Protein AF-A0AAE7URS6-F1 (afdb_monomer)

Organism: NCBI:txid28099

Sequence (243 aa):
MSISNVSFTGVTQANQIADRSAAFGVRRSSMTLDFEPLTVYDDVIVSMRMDVDHASTSMSFDKDFVNLTLGKTNGKIETSNEMATVLTSLVNRSDIIINAPDASTVSISTDPLQIRKSGEKSSIGFYGIDVNIEPLPTMNFLDIDIAANPHLLDGYVGYIEQALGRVTGGAAALGALQTRIEMQSQFARKSLDTIDAGVSRLVDADMEEASARLSALQTRQQLAIQALQISNDSPKTLLSLFN

InterPro domains:
  IPR001492 Flagellin [PTHR42792] (92-243)
  IPR046358 Flagellin, C-terminal domain [PF00700] (158-242)

Mean predicted aligned error: 16.76 Å

Secondary structure (DSSP, 8-state):
---------------S---------S---EEEEE---EEPPTT-EEEEEEEETTEEEEEEEEHHHHHHHHT-SS-EE-SHHHHHHHHHHHH--TTEEEEEEETTEEEEEE-HHHHTTS-S---EEEEEEEESS-----S-GGG--TTT-GGGHHHHHHHHHHHHHHHHHHHHHHHHHHHHHHHHHHHHHHHHHHHHHHHHHHHHHHHHHHHHHHHHHHHHHHHHHHHHHHHHHHHHHHHTT--

Radius of gyration: 47.57 Å; Cα contacts (8 Å, |Δi|>4): 223; chains: 1; bounding box: 116×29×169 Å

Structure (mmCIF, N/CA/C/O backbone):
data_AF-A0AAE7URS6-F1
#
_entry.id   AF-A0AAE7URS6-F1
#
loop_
_atom_site.group_PDB
_atom_site.id
_atom_site.type_symbol
_atom_site.label_atom_id
_atom_site.label_alt_id
_atom_site.label_comp_id
_atom_site.label_asym_id
_atom_site.label_entity_id
_atom_site.label_seq_id
_atom_site.pdbx_PDB_ins_code
_atom_site.Cartn_x
_atom_site.Cartn_y
_atom_site.Cartn_z
_atom_site.occupancy
_atom_site.B_iso_or_equiv
_atom_site.auth_seq_id
_atom_site.auth_comp_id
_atom_site.auth_asym_id
_atom_site.auth_atom_id
_atom_site.pdbx_PDB_model_num
ATOM 1 N N . MET A 1 1 ? 29.742 -10.251 -90.272 1.00 41.25 1 MET A N 1
ATOM 2 C CA . MET A 1 1 ? 30.810 -9.566 -89.516 1.00 41.25 1 MET A CA 1
ATOM 3 C C . MET A 1 1 ? 30.277 -9.275 -88.129 1.00 41.25 1 MET A C 1
ATOM 5 O O . MET A 1 1 ? 29.319 -8.526 -88.001 1.00 41.25 1 MET A O 1
ATOM 9 N N . SER A 1 2 ? 30.812 -9.975 -87.134 1.00 36.31 2 SER A N 1
ATOM 10 C CA . SER A 1 2 ? 30.444 -9.864 -85.727 1.00 36.31 2 SER A CA 1
ATOM 11 C C . SER A 1 2 ? 31.339 -8.866 -84.991 1.00 36.31 2 SER A C 1
ATOM 13 O O . SER A 1 2 ? 32.539 -8.848 -85.241 1.00 36.31 2 SER A O 1
ATOM 15 N N . ILE A 1 3 ? 30.718 -8.202 -84.008 1.00 37.53 3 ILE A N 1
ATOM 16 C CA . ILE A 1 3 ? 31.242 -7.668 -82.735 1.00 37.53 3 ILE A CA 1
ATOM 17 C C . ILE A 1 3 ? 32.228 -6.489 -82.807 1.00 37.53 3 ILE A C 1
ATOM 19 O O . ILE A 1 3 ? 33.334 -6.626 -83.312 1.00 37.53 3 ILE A O 1
ATOM 23 N N . SER A 1 4 ? 31.874 -5.380 -82.135 1.00 30.66 4 SER A N 1
ATOM 24 C CA . SER A 1 4 ? 32.611 -4.916 -80.942 1.00 30.66 4 SER A CA 1
ATOM 25 C C . SER A 1 4 ? 31.921 -3.732 -80.241 1.00 30.66 4 SER A C 1
ATOM 27 O O . SER A 1 4 ? 31.921 -2.612 -80.734 1.00 30.66 4 SER A O 1
ATOM 29 N N . ASN A 1 5 ? 31.364 -4.033 -79.065 1.00 31.75 5 ASN A N 1
ATOM 30 C CA . ASN A 1 5 ? 31.514 -3.276 -77.821 1.00 31.75 5 ASN A CA 1
ATOM 31 C C . ASN A 1 5 ? 30.984 -1.827 -77.736 1.00 31.75 5 ASN A C 1
ATOM 33 O O . ASN A 1 5 ? 31.672 -0.866 -78.066 1.00 31.75 5 ASN A O 1
ATOM 37 N N . VAL A 1 6 ? 29.822 -1.671 -77.095 1.00 36.25 6 VAL A N 1
ATOM 38 C CA . VAL A 1 6 ? 29.555 -0.489 -76.262 1.00 36.25 6 VAL A CA 1
ATOM 39 C C . VAL A 1 6 ? 29.208 -0.984 -74.861 1.00 36.25 6 VAL A C 1
ATOM 41 O O . VAL A 1 6 ? 28.077 -1.367 -74.572 1.00 36.25 6 VAL A O 1
ATOM 44 N N . SER A 1 7 ? 30.219 -1.029 -73.997 1.00 32.41 7 SER A N 1
ATOM 45 C CA . SER A 1 7 ? 30.067 -1.210 -72.559 1.00 32.41 7 SER A CA 1
ATOM 46 C C . SER A 1 7 ? 29.584 0.100 -71.935 1.00 32.41 7 SER A C 1
ATOM 48 O O . SER A 1 7 ? 30.301 1.099 -71.998 1.00 32.41 7 SER A O 1
ATOM 50 N N . PHE A 1 8 ? 28.422 0.095 -71.282 1.00 40.53 8 PHE A N 1
ATOM 51 C CA . PHE A 1 8 ? 28.099 1.107 -70.279 1.00 40.53 8 PHE A CA 1
ATOM 52 C C . PHE A 1 8 ? 27.865 0.413 -68.941 1.00 40.53 8 PHE A C 1
ATOM 54 O O . PHE A 1 8 ? 26.823 -0.194 -68.700 1.00 40.53 8 PHE A O 1
ATOM 61 N N . THR A 1 9 ? 28.867 0.487 -68.068 1.00 43.38 9 THR A N 1
ATOM 62 C CA . THR A 1 9 ? 28.710 0.175 -66.649 1.00 43.38 9 THR A CA 1
ATOM 63 C C . THR A 1 9 ? 28.085 1.401 -65.999 1.00 43.38 9 THR A C 1
ATOM 65 O O . THR A 1 9 ? 28.778 2.352 -65.654 1.00 43.38 9 THR A O 1
ATOM 68 N N . GLY A 1 10 ? 26.762 1.401 -65.882 1.00 32.34 10 GLY A N 1
ATOM 69 C CA . GLY A 1 10 ? 26.014 2.452 -65.204 1.00 32.34 10 GLY A CA 1
ATOM 70 C C . GLY A 1 10 ? 25.008 1.841 -64.247 1.00 32.34 10 GLY A C 1
ATOM 71 O O . GLY A 1 10 ? 23.850 1.654 -64.606 1.00 32.34 10 GLY A O 1
ATOM 72 N N . VAL A 1 11 ? 25.429 1.540 -63.016 1.00 48.38 11 VAL A N 1
ATOM 73 C CA . VAL A 1 11 ? 24.473 1.335 -61.921 1.00 48.38 11 VAL A CA 1
ATOM 74 C C . VAL A 1 11 ? 24.033 2.720 -61.466 1.00 48.38 11 VAL A C 1
ATOM 76 O O . VAL A 1 11 ? 24.642 3.288 -60.569 1.00 48.38 11 VAL A O 1
ATOM 79 N N . THR A 1 12 ? 23.073 3.313 -62.175 1.00 39.25 12 THR A N 1
ATOM 80 C CA . THR A 1 12 ? 22.100 4.321 -61.701 1.00 39.25 12 THR A CA 1
ATOM 81 C C . THR A 1 12 ? 21.411 4.935 -62.916 1.00 39.25 12 THR A C 1
ATOM 83 O O . THR A 1 12 ? 21.919 5.835 -63.581 1.00 39.25 12 THR A O 1
ATOM 86 N N . GLN A 1 13 ? 20.223 4.423 -63.224 1.00 36.47 13 GLN A N 1
ATOM 87 C CA . GLN A 1 13 ? 19.345 4.981 -64.241 1.00 36.47 13 GLN A CA 1
ATOM 88 C C . GLN A 1 13 ? 18.713 6.268 -63.689 1.00 36.47 13 GLN A C 1
ATOM 90 O O . GLN A 1 13 ? 17.642 6.253 -63.091 1.00 36.47 13 GLN A O 1
ATOM 95 N N . ALA A 1 14 ? 19.399 7.395 -63.867 1.00 47.44 14 ALA A N 1
ATOM 96 C CA . ALA A 1 14 ? 18.797 8.715 -63.755 1.00 47.44 14 ALA A CA 1
ATOM 97 C C . ALA A 1 14 ? 18.004 8.986 -65.041 1.00 47.44 14 ALA A C 1
ATOM 99 O O . ALA A 1 14 ? 18.540 9.527 -66.002 1.00 47.44 14 ALA A O 1
ATOM 100 N N . ASN A 1 15 ? 16.748 8.535 -65.086 1.00 39.19 15 ASN A N 1
ATOM 101 C CA . ASN A 1 15 ? 15.793 8.961 -66.114 1.00 39.19 15 ASN A CA 1
ATOM 102 C C . ASN A 1 15 ? 14.334 8.917 -65.632 1.00 39.19 15 ASN A C 1
ATOM 104 O O . ASN A 1 15 ? 13.424 8.491 -66.338 1.00 39.19 15 ASN A O 1
ATOM 108 N N . GLN A 1 16 ? 14.119 9.382 -64.406 1.00 39.78 16 GLN A N 1
ATOM 109 C CA . GLN A 1 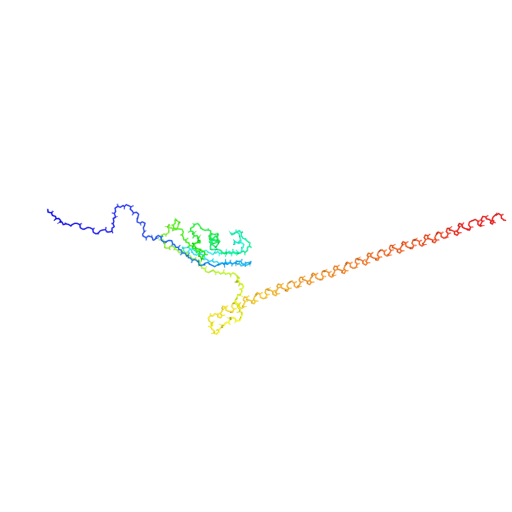16 ? 12.819 9.781 -63.881 1.00 39.78 16 GLN A CA 1
ATOM 110 C C . GLN A 1 16 ? 13.054 11.024 -63.014 1.00 39.78 16 GLN A C 1
ATOM 112 O O . GLN A 1 16 ? 14.131 11.163 -62.428 1.00 39.78 16 GLN A O 1
ATOM 117 N N . ILE A 1 17 ? 12.046 11.889 -62.856 1.00 42.72 17 ILE A N 1
ATOM 118 C CA . ILE A 1 17 ? 11.914 12.715 -61.643 1.00 42.72 17 ILE A CA 1
ATOM 119 C C . ILE A 1 17 ? 11.589 11.735 -60.499 1.00 42.72 17 ILE A C 1
ATOM 121 O O . ILE A 1 17 ? 10.496 11.714 -59.949 1.00 42.72 17 ILE A O 1
ATOM 125 N N . ALA A 1 18 ? 12.508 10.806 -60.242 1.00 38.22 18 ALA A N 1
ATOM 126 C CA . ALA A 1 18 ? 12.447 9.878 -59.142 1.00 38.22 18 ALA A CA 1
ATOM 127 C C . ALA A 1 18 ? 13.033 10.646 -57.978 1.00 38.22 18 ALA A C 1
ATOM 129 O O . ALA A 1 18 ? 14.239 10.894 -57.906 1.00 38.22 18 ALA A O 1
ATOM 130 N N . ASP A 1 19 ? 12.097 11.109 -57.164 1.00 39.25 19 ASP A N 1
ATOM 131 C CA . ASP A 1 19 ? 12.260 11.507 -55.789 1.00 39.25 19 ASP A CA 1
ATOM 132 C C . ASP A 1 19 ? 13.613 11.054 -55.225 1.00 39.25 19 ASP A C 1
ATOM 134 O O . ASP A 1 19 ? 13.834 9.887 -54.897 1.00 39.25 19 ASP A O 1
ATOM 138 N N . ARG A 1 20 ? 14.543 12.006 -55.110 1.00 41.53 20 ARG A N 1
ATOM 139 C CA . ARG A 1 20 ? 15.744 11.865 -54.284 1.00 41.53 20 ARG A CA 1
ATOM 140 C C . ARG A 1 20 ? 15.368 11.892 -52.796 1.00 41.53 20 ARG A C 1
ATOM 142 O O . ARG A 1 20 ? 16.130 12.410 -51.982 1.00 41.53 20 ARG A O 1
ATOM 149 N N . SER A 1 21 ? 14.234 11.304 -52.417 1.00 40.25 21 SER A N 1
ATOM 150 C CA . SER A 1 21 ? 13.928 10.950 -51.041 1.00 40.25 21 SER A CA 1
ATOM 151 C C . SER A 1 21 ? 14.776 9.737 -50.692 1.00 40.25 21 SER A C 1
ATOM 153 O O . SER A 1 21 ? 14.370 8.585 -50.766 1.00 40.25 21 SER A O 1
ATOM 155 N N . ALA A 1 22 ? 16.041 10.070 -50.457 1.00 43.25 22 ALA A N 1
ATOM 156 C CA . ALA A 1 22 ? 16.864 9.564 -49.396 1.00 43.25 22 ALA A CA 1
ATOM 157 C C . ALA A 1 22 ? 16.875 8.053 -49.158 1.00 43.25 22 ALA A C 1
ATOM 159 O O . ALA A 1 22 ? 15.892 7.393 -48.831 1.00 43.25 22 ALA A O 1
ATOM 160 N N . ALA A 1 23 ? 18.098 7.546 -49.173 1.00 43.66 23 ALA A N 1
ATOM 161 C CA . ALA A 1 23 ? 18.495 6.302 -48.548 1.00 43.66 23 ALA A CA 1
ATOM 162 C C . ALA A 1 23 ? 18.257 6.332 -47.017 1.00 43.66 23 ALA A C 1
ATOM 164 O O . ALA A 1 23 ? 19.199 6.296 -46.230 1.00 43.66 23 ALA A O 1
ATOM 165 N N . PHE A 1 24 ? 17.000 6.415 -46.583 1.00 51.25 24 PHE A N 1
ATOM 166 C CA . PHE A 1 24 ? 16.580 6.254 -45.199 1.00 51.25 24 PHE A CA 1
ATOM 167 C C . PHE A 1 24 ? 16.193 4.787 -44.990 1.00 51.25 24 PHE A C 1
ATOM 169 O O . PHE A 1 24 ? 15.348 4.241 -45.700 1.00 51.25 24 PHE A O 1
ATOM 176 N N . GLY A 1 25 ? 16.852 4.116 -44.045 1.00 49.50 25 GLY A N 1
ATOM 177 C CA . GLY A 1 25 ? 16.585 2.712 -43.743 1.00 49.50 25 GLY A CA 1
ATOM 178 C C . GLY A 1 25 ? 15.131 2.478 -43.322 1.00 49.50 25 GLY A C 1
ATOM 179 O O . GLY A 1 25 ? 14.553 3.258 -42.577 1.00 49.50 25 GLY A O 1
ATOM 180 N N . VAL A 1 26 ? 14.557 1.352 -43.744 1.00 51.03 26 VAL A N 1
ATOM 181 C CA . VAL A 1 26 ? 13.195 0.882 -43.394 1.00 51.03 26 VAL A CA 1
ATOM 182 C C . VAL A 1 26 ? 13.033 0.467 -41.920 1.00 51.03 26 VAL A C 1
ATOM 184 O O . VAL A 1 26 ? 11.990 -0.046 -41.523 1.00 51.03 26 VAL A O 1
ATOM 187 N N . ARG A 1 27 ? 14.073 0.623 -41.097 1.00 56.50 27 ARG A N 1
ATOM 188 C CA . ARG A 1 27 ? 14.099 0.096 -39.732 1.00 56.50 27 ARG A CA 1
ATOM 189 C C . ARG A 1 27 ? 13.469 1.092 -38.762 1.00 56.50 27 ARG A C 1
ATOM 191 O O . ARG A 1 27 ? 14.049 2.138 -38.493 1.00 56.50 27 ARG A O 1
ATOM 198 N N . ARG A 1 28 ? 12.304 0.721 -38.225 1.00 66.50 28 ARG A N 1
ATOM 199 C CA . ARG A 1 28 ? 11.714 1.330 -37.023 1.00 66.50 28 ARG A CA 1
ATOM 200 C C . ARG A 1 28 ? 12.694 1.265 -35.851 1.00 66.50 28 ARG A C 1
ATOM 202 O O . ARG A 1 28 ? 13.455 0.300 -35.749 1.00 66.50 28 ARG A O 1
ATOM 209 N N . SER A 1 29 ? 12.643 2.260 -34.970 1.00 75.50 29 SER A N 1
ATOM 210 C CA . SER A 1 29 ? 13.300 2.159 -33.667 1.00 75.50 29 SER A CA 1
ATOM 211 C C . SER A 1 29 ? 12.448 1.241 -32.802 1.00 75.50 29 SER A C 1
ATOM 213 O O . SER A 1 29 ? 11.228 1.403 -32.764 1.00 75.50 29 SER A O 1
ATOM 215 N N . SER A 1 30 ? 13.055 0.237 -32.177 1.00 77.25 30 SER A N 1
ATOM 216 C CA . SER A 1 30 ? 12.329 -0.716 -31.343 1.00 77.25 30 SER A CA 1
ATOM 217 C C . SER A 1 30 ? 13.148 -1.132 -30.136 1.00 77.25 30 SER A C 1
ATOM 219 O O . SER A 1 30 ? 14.331 -1.441 -30.274 1.00 77.25 30 SER A O 1
ATOM 221 N N . MET A 1 31 ? 12.483 -1.223 -28.994 1.00 80.31 31 MET A N 1
ATOM 222 C CA . MET A 1 31 ? 12.987 -1.789 -27.752 1.00 80.31 31 MET A CA 1
ATOM 223 C C . MET A 1 31 ? 12.155 -3.028 -27.418 1.00 80.31 31 MET A C 1
ATOM 225 O O . MET A 1 31 ? 10.950 -3.058 -27.669 1.00 80.31 31 MET A O 1
ATOM 229 N N . THR A 1 32 ? 12.801 -4.056 -26.880 1.00 82.31 32 THR A N 1
ATOM 230 C CA . THR A 1 32 ? 12.108 -5.216 -26.310 1.00 82.31 32 THR A CA 1
ATOM 231 C C . THR A 1 32 ? 12.433 -5.256 -24.830 1.00 82.31 32 THR A C 1
ATOM 233 O O . THR A 1 32 ? 13.599 -5.129 -24.463 1.00 82.31 32 THR A O 1
ATOM 236 N N . LEU A 1 33 ? 11.398 -5.365 -24.010 1.00 81.12 33 LEU A N 1
ATOM 237 C CA . LEU A 1 33 ? 11.492 -5.535 -22.570 1.00 81.12 33 LEU A CA 1
ATOM 238 C C . LEU A 1 33 ? 11.162 -6.984 -22.242 1.00 81.12 33 LEU A C 1
ATOM 240 O O . LEU A 1 33 ? 10.158 -7.505 -22.737 1.00 81.12 33 LEU A O 1
ATOM 244 N N . ASP A 1 34 ? 11.982 -7.606 -21.405 1.00 82.81 34 ASP A N 1
ATOM 245 C CA . ASP A 1 34 ? 11.635 -8.885 -20.801 1.00 82.81 34 ASP A CA 1
ATOM 246 C C . ASP A 1 34 ? 10.502 -8.662 -19.795 1.00 82.81 34 ASP A C 1
ATOM 248 O O . ASP A 1 34 ? 10.481 -7.673 -19.057 1.00 82.81 34 ASP A O 1
ATOM 252 N N . PHE A 1 35 ? 9.521 -9.557 -19.813 1.00 83.31 35 PHE A N 1
ATOM 253 C CA . PHE A 1 35 ? 8.352 -9.500 -18.953 1.00 83.31 35 PHE A CA 1
ATOM 254 C C . PHE A 1 35 ? 8.387 -10.634 -17.937 1.00 83.31 35 PHE A C 1
ATOM 256 O O . PHE A 1 35 ? 8.411 -11.813 -18.297 1.00 83.31 35 PHE A O 1
ATOM 263 N N . GLU A 1 36 ? 8.269 -10.250 -16.672 1.00 83.56 36 GLU A N 1
ATOM 264 C CA . GLU A 1 36 ? 7.923 -11.140 -15.575 1.00 83.56 36 GLU A CA 1
ATOM 265 C C . GLU A 1 36 ? 6.623 -10.654 -14.919 1.00 83.56 36 GLU A C 1
ATOM 267 O O . GLU A 1 36 ? 6.389 -9.440 -14.849 1.00 83.56 36 GLU A O 1
ATOM 272 N N . PRO A 1 37 ? 5.764 -11.571 -14.434 1.00 86.81 37 PRO A N 1
ATOM 273 C CA . PRO A 1 37 ? 4.561 -11.195 -13.706 1.00 86.81 37 PRO A CA 1
ATOM 274 C C . PRO A 1 37 ? 4.884 -10.294 -12.514 1.00 86.81 37 PRO A C 1
ATOM 276 O O . PRO A 1 37 ? 5.738 -10.623 -11.691 1.00 86.81 37 PRO A O 1
ATOM 279 N N . LEU A 1 38 ? 4.154 -9.188 -12.385 1.00 86.50 38 LEU A N 1
ATOM 280 C CA . LEU A 1 38 ? 4.359 -8.223 -11.308 1.00 86.50 38 LEU A CA 1
ATOM 281 C C . LEU A 1 38 ? 3.040 -7.794 -10.669 1.00 86.50 38 LEU A C 1
ATOM 283 O O . LEU A 1 38 ? 1.961 -7.924 -11.249 1.00 86.50 38 LEU A O 1
ATOM 287 N N . THR A 1 39 ? 3.117 -7.295 -9.438 1.00 88.00 39 THR A N 1
ATOM 288 C CA . THR A 1 39 ? 1.961 -6.776 -8.695 1.00 88.00 39 THR A CA 1
ATOM 289 C C . THR A 1 39 ? 2.286 -5.393 -8.157 1.00 88.00 39 THR A C 1
ATOM 291 O O . THR A 1 39 ? 3.264 -5.233 -7.429 1.00 88.00 39 THR A O 1
ATOM 294 N N . VAL A 1 40 ? 1.453 -4.409 -8.491 1.00 87.06 40 VAL A N 1
ATOM 295 C CA . VAL A 1 40 ? 1.506 -3.071 -7.896 1.00 87.06 40 VAL A CA 1
ATOM 296 C C . VAL A 1 40 ? 0.643 -3.073 -6.640 1.00 87.06 40 VAL A C 1
ATOM 298 O O . VAL A 1 40 ? -0.558 -3.346 -6.696 1.00 87.06 40 VAL A O 1
ATOM 301 N N . TYR A 1 41 ? 1.269 -2.819 -5.496 1.00 85.25 41 TYR A N 1
ATOM 302 C CA . TYR A 1 41 ? 0.590 -2.756 -4.204 1.00 85.25 41 TYR A CA 1
ATOM 303 C C . TYR A 1 41 ? -0.016 -1.371 -3.960 1.00 85.25 41 TYR A C 1
ATOM 305 O O . TYR A 1 41 ? 0.273 -0.415 -4.676 1.00 85.25 41 TYR A O 1
ATOM 313 N N . ASP A 1 42 ? -0.886 -1.274 -2.954 1.00 83.50 42 ASP A N 1
ATOM 314 C CA . ASP A 1 42 ? -1.423 0.013 -2.508 1.00 83.50 42 ASP A CA 1
ATOM 315 C C . ASP A 1 42 ? -0.275 0.950 -2.085 1.00 83.50 42 ASP A C 1
ATOM 317 O O . ASP A 1 42 ? 0.751 0.488 -1.583 1.00 83.50 42 ASP A O 1
ATOM 321 N N . ASP A 1 43 ? -0.441 2.249 -2.338 1.00 79.94 43 ASP A N 1
ATOM 322 C CA . ASP A 1 43 ? 0.546 3.320 -2.111 1.00 79.94 43 ASP A CA 1
ATOM 323 C C . ASP A 1 43 ? 1.844 3.239 -2.945 1.00 79.94 43 ASP A C 1
ATOM 325 O O . ASP A 1 43 ? 2.680 4.147 -2.870 1.00 79.94 43 ASP A O 1
ATOM 329 N N . VAL A 1 44 ? 2.011 2.208 -3.785 1.00 84.94 44 VAL A N 1
ATOM 330 C CA . VAL A 1 44 ? 3.141 2.098 -4.718 1.00 84.94 44 VAL A CA 1
ATOM 331 C C . VAL A 1 44 ? 2.850 2.875 -6.001 1.00 84.94 44 VAL A C 1
ATOM 333 O O . VAL A 1 44 ? 1.855 2.641 -6.688 1.00 84.94 44 VAL A O 1
ATOM 336 N N . ILE A 1 45 ? 3.773 3.765 -6.350 1.00 86.56 45 ILE A N 1
ATOM 337 C CA . ILE A 1 45 ? 3.811 4.550 -7.579 1.00 86.56 45 ILE A CA 1
ATOM 338 C C . ILE A 1 45 ? 5.072 4.147 -8.334 1.00 86.56 45 ILE A C 1
ATOM 340 O O . ILE A 1 45 ? 6.190 4.379 -7.865 1.00 86.56 45 ILE A O 1
ATOM 344 N N . VAL A 1 46 ? 4.884 3.574 -9.519 1.00 87.88 46 VAL A N 1
ATOM 345 C CA . VAL A 1 46 ? 5.963 3.281 -10.461 1.00 87.88 46 VAL A CA 1
ATOM 346 C C . VAL A 1 46 ? 6.157 4.512 -11.331 1.00 87.88 46 VAL A C 1
ATOM 348 O O . VAL A 1 46 ? 5.226 4.941 -12.009 1.00 87.88 46 VAL A O 1
ATOM 351 N N . SER A 1 47 ? 7.350 5.090 -11.310 1.00 86.81 47 SER A N 1
ATOM 352 C CA . SER A 1 47 ? 7.728 6.247 -12.119 1.00 86.81 47 SER A CA 1
ATOM 353 C C . SER A 1 47 ? 8.754 5.836 -13.162 1.00 86.81 47 SER A C 1
ATOM 355 O O . SER A 1 47 ? 9.609 4.996 -12.906 1.00 86.81 47 SER A O 1
ATOM 357 N N . MET A 1 48 ? 8.662 6.414 -14.351 1.00 87.56 48 MET A N 1
ATOM 358 C CA . MET A 1 48 ? 9.616 6.185 -15.428 1.00 87.56 48 MET A CA 1
ATOM 359 C C . MET A 1 48 ? 9.684 7.381 -16.363 1.00 87.56 48 MET A C 1
ATOM 361 O O . MET A 1 48 ? 8.765 8.199 -16.443 1.00 87.56 48 MET A O 1
ATOM 365 N N . ARG A 1 49 ? 10.768 7.468 -17.125 1.00 87.31 49 ARG A N 1
ATOM 366 C CA . ARG A 1 49 ? 10.909 8.423 -18.219 1.00 87.31 49 ARG A CA 1
ATOM 367 C C . ARG A 1 49 ? 10.933 7.685 -19.543 1.00 87.31 49 ARG A C 1
ATOM 369 O O . ARG A 1 49 ? 11.688 6.733 -19.704 1.00 87.31 49 ARG A O 1
ATOM 376 N N . MET A 1 50 ? 10.152 8.159 -20.504 1.00 85.62 50 MET A N 1
ATOM 377 C CA . MET A 1 50 ? 10.227 7.706 -21.887 1.00 85.62 50 MET A CA 1
ATOM 378 C C . MET A 1 50 ? 10.879 8.779 -22.749 1.00 85.62 50 MET A C 1
ATOM 380 O O . MET A 1 50 ? 10.440 9.931 -22.748 1.00 85.62 50 MET A O 1
ATOM 384 N N . ASP A 1 51 ? 11.884 8.380 -23.517 1.00 82.62 51 ASP A N 1
ATOM 385 C CA . ASP A 1 51 ? 12.519 9.227 -24.517 1.00 82.62 51 ASP A CA 1
ATOM 386 C C . ASP A 1 51 ? 12.083 8.790 -25.911 1.00 82.62 51 ASP A C 1
ATOM 388 O O . ASP A 1 51 ? 12.184 7.612 -26.261 1.00 82.62 51 ASP A O 1
ATOM 392 N N . VAL A 1 52 ? 11.612 9.750 -26.705 1.00 81.31 52 VAL A N 1
ATOM 393 C CA . VAL A 1 52 ? 11.318 9.577 -28.131 1.00 81.31 52 VAL A CA 1
ATOM 394 C C . VAL A 1 52 ? 11.908 10.762 -28.877 1.00 81.31 52 VAL A C 1
ATOM 396 O O . VAL A 1 52 ? 11.509 11.894 -28.621 1.00 81.31 52 VAL A O 1
ATOM 399 N N . ASP A 1 53 ? 12.848 10.512 -29.788 1.00 73.81 53 ASP A N 1
ATOM 400 C CA . ASP A 1 53 ? 13.420 11.524 -30.694 1.00 73.81 53 ASP A CA 1
ATOM 401 C C . ASP A 1 53 ? 13.845 12.821 -29.971 1.00 73.81 53 ASP A C 1
ATOM 403 O O . ASP A 1 53 ? 13.461 13.927 -30.341 1.00 73.81 53 ASP A O 1
ATOM 407 N N . HIS A 1 54 ? 14.640 12.663 -28.902 1.00 72.19 54 HIS A N 1
ATOM 408 C CA . HIS A 1 54 ? 15.155 13.734 -28.028 1.00 72.19 54 HIS A CA 1
ATOM 409 C C . HIS A 1 54 ? 14.119 14.448 -27.143 1.00 72.19 54 HIS A C 1
ATOM 411 O O . HIS A 1 54 ? 14.487 15.343 -26.380 1.00 72.19 54 HIS A O 1
ATOM 417 N N . ALA A 1 55 ? 12.851 14.036 -27.185 1.00 79.44 55 ALA A N 1
ATOM 418 C CA . ALA A 1 55 ? 11.822 14.488 -26.262 1.00 79.44 55 ALA A CA 1
ATOM 419 C C . ALA A 1 55 ? 11.644 13.479 -25.123 1.00 79.44 55 ALA A C 1
ATOM 421 O O . ALA A 1 55 ? 11.315 12.314 -25.348 1.00 79.44 55 ALA A O 1
ATOM 422 N N . SER A 1 56 ? 11.825 13.953 -23.894 1.00 85.62 56 SER A N 1
ATOM 423 C CA . SER A 1 56 ? 11.691 13.154 -22.679 1.00 85.62 56 SER A CA 1
ATOM 424 C C . SER A 1 56 ? 10.382 13.459 -21.976 1.00 85.62 56 SER A C 1
ATOM 426 O O . SER A 1 56 ? 10.104 14.612 -21.656 1.00 85.62 56 SER A O 1
ATOM 428 N N . THR A 1 57 ? 9.588 12.428 -21.710 1.00 87.56 57 THR A N 1
ATOM 429 C CA . THR A 1 57 ? 8.321 12.537 -20.983 1.00 87.56 57 THR A CA 1
ATOM 430 C C . THR A 1 57 ? 8.372 11.656 -19.745 1.00 87.56 57 THR A C 1
ATOM 432 O O . THR A 1 57 ? 8.565 10.446 -19.853 1.00 87.56 57 THR A O 1
ATOM 435 N N . SER A 1 58 ? 8.208 12.259 -18.569 1.00 89.56 58 SER A N 1
ATOM 436 C CA . SER A 1 58 ? 8.029 11.511 -17.324 1.00 89.56 58 SER A CA 1
ATOM 437 C C . SER A 1 58 ? 6.596 11.004 -17.231 1.00 89.56 58 SER A C 1
ATOM 439 O O . SER A 1 58 ? 5.653 11.734 -17.532 1.00 89.56 58 SER A O 1
ATOM 441 N N . MET A 1 59 ? 6.440 9.763 -16.800 1.00 90.00 59 MET A N 1
ATOM 442 C CA . MET A 1 59 ? 5.157 9.102 -16.622 1.00 90.00 59 MET A CA 1
ATOM 443 C C . MET A 1 59 ? 5.198 8.250 -15.364 1.00 90.00 59 MET A C 1
ATOM 445 O O . MET A 1 59 ? 6.248 7.744 -14.969 1.00 90.00 59 MET A O 1
ATOM 449 N N . SER A 1 60 ? 4.049 8.097 -14.728 1.00 91.88 60 SER A N 1
ATOM 450 C CA . SER A 1 60 ? 3.909 7.236 -13.569 1.00 91.88 60 SER A CA 1
ATOM 451 C C . SER A 1 60 ? 2.558 6.548 -13.580 1.00 91.88 60 SER A C 1
ATOM 453 O O . SER A 1 60 ? 1.598 7.046 -14.171 1.00 91.88 60 SER A O 1
ATOM 455 N N . PHE A 1 61 ? 2.495 5.390 -12.937 1.00 92.31 61 PHE A N 1
ATOM 456 C CA . PHE A 1 61 ? 1.252 4.675 -12.711 1.00 92.31 61 PHE A CA 1
ATOM 457 C C . PHE A 1 61 ? 1.230 4.058 -11.319 1.00 92.31 61 PHE A C 1
ATOM 459 O O . PHE A 1 61 ? 2.264 3.703 -10.750 1.00 92.31 61 PHE A O 1
ATOM 466 N N . ASP A 1 62 ? 0.025 3.928 -10.788 1.00 92.12 62 ASP A N 1
ATOM 467 C CA . ASP A 1 62 ? -0.270 3.302 -9.510 1.00 92.12 62 ASP A CA 1
ATOM 468 C C . ASP A 1 62 ? -1.177 2.077 -9.713 1.00 92.12 62 ASP A C 1
ATOM 470 O O . ASP A 1 62 ? -1.533 1.686 -10.834 1.00 92.12 62 ASP A O 1
ATOM 474 N N . LYS A 1 63 ? -1.541 1.436 -8.602 1.00 91.75 63 LYS A N 1
ATOM 475 C CA . LYS A 1 63 ? -2.442 0.283 -8.600 1.00 91.75 63 LYS A CA 1
ATOM 476 C C . LYS A 1 63 ? -3.806 0.605 -9.218 1.00 91.75 63 LYS A C 1
ATOM 478 O O . LYS A 1 63 ? -4.366 -0.248 -9.910 1.00 91.75 63 LYS A O 1
ATOM 483 N N . ASP A 1 64 ? -4.330 1.806 -8.996 1.00 93.88 64 ASP A N 1
ATOM 484 C CA . ASP A 1 64 ? -5.635 2.224 -9.510 1.00 93.88 64 ASP A CA 1
ATOM 485 C C . ASP A 1 64 ? -5.611 2.365 -11.031 1.00 93.88 64 ASP A C 1
ATOM 487 O O . ASP A 1 64 ? -6.531 1.899 -11.706 1.00 93.88 64 ASP A O 1
ATOM 491 N N . PHE A 1 65 ? -4.526 2.898 -11.590 1.00 93.69 65 PHE A N 1
ATOM 492 C CA . PHE A 1 65 ? -4.307 2.950 -13.030 1.00 93.69 65 PHE A CA 1
ATOM 493 C C . PHE A 1 65 ? -4.263 1.552 -13.658 1.00 93.69 65 PHE A C 1
ATOM 495 O O . PHE A 1 65 ? -4.918 1.308 -14.677 1.00 93.69 65 PHE A O 1
ATOM 502 N N . VAL A 1 66 ? -3.530 0.613 -13.048 1.00 93.12 66 VAL A N 1
ATOM 503 C CA . VAL A 1 66 ? -3.463 -0.785 -13.517 1.00 93.12 66 VAL A CA 1
ATOM 504 C C . VAL A 1 66 ? -4.842 -1.435 -13.461 1.00 93.12 66 VAL A C 1
ATOM 506 O O . VAL A 1 66 ? -5.283 -2.056 -14.428 1.00 93.12 66 VAL A O 1
ATOM 509 N N . ASN A 1 67 ? -5.549 -1.256 -12.349 1.00 93.19 67 ASN A N 1
ATOM 510 C CA . ASN A 1 67 ? -6.888 -1.787 -12.134 1.00 93.19 67 ASN A CA 1
ATOM 511 C C . ASN A 1 67 ? -7.896 -1.242 -13.151 1.00 93.19 67 ASN A C 1
ATOM 513 O O . ASN A 1 67 ? -8.622 -2.020 -13.769 1.00 93.19 67 ASN A O 1
ATOM 517 N N . LEU A 1 68 ? -7.899 0.073 -13.371 1.00 93.69 68 LEU A N 1
ATOM 518 C CA . LEU A 1 68 ? -8.762 0.733 -14.346 1.00 93.69 68 LEU A CA 1
ATOM 519 C C . LEU A 1 68 ? -8.461 0.260 -15.771 1.00 93.69 68 LEU A C 1
ATOM 521 O O . LEU A 1 68 ? -9.383 -0.012 -16.536 1.00 93.69 68 LEU A O 1
ATOM 525 N N . THR A 1 69 ? -7.179 0.130 -16.114 1.00 93.31 69 THR A N 1
ATOM 526 C CA . THR A 1 69 ? -6.745 -0.262 -17.460 1.00 93.31 69 THR A CA 1
ATOM 527 C C . THR A 1 69 ? -7.062 -1.724 -17.769 1.00 93.31 69 THR A C 1
ATOM 529 O O . THR A 1 69 ? -7.462 -2.045 -18.885 1.00 93.31 69 THR A O 1
ATOM 532 N N . LEU A 1 70 ? -6.899 -2.615 -16.788 1.00 93.38 70 LEU A N 1
ATOM 533 C CA . LEU A 1 70 ? -7.094 -4.057 -16.963 1.00 93.38 70 LEU A CA 1
ATOM 534 C C . LEU A 1 70 ? -8.486 -4.550 -16.542 1.00 93.38 70 LEU A C 1
ATOM 536 O O . LEU A 1 70 ? -8.787 -5.730 -16.708 1.00 93.38 70 LEU A O 1
ATOM 540 N N . GLY A 1 71 ? -9.329 -3.687 -15.969 1.00 91.88 71 GLY A N 1
ATOM 541 C CA . GLY A 1 71 ? -10.607 -4.090 -15.373 1.00 91.88 71 GLY A CA 1
ATOM 542 C C . GLY A 1 71 ? -10.441 -5.017 -14.161 1.00 91.88 71 GLY A C 1
ATOM 543 O O . GLY A 1 71 ? -11.288 -5.877 -13.916 1.00 91.88 71 GLY A O 1
ATOM 544 N N . LYS A 1 72 ? -9.334 -4.877 -13.425 1.00 91.94 72 LYS A N 1
ATOM 545 C CA . LYS A 1 72 ? -8.980 -5.685 -12.246 1.00 91.94 72 LYS A CA 1
ATOM 546 C C . LYS A 1 72 ? -9.103 -4.857 -10.961 1.00 91.94 72 LYS A C 1
ATOM 548 O O . LYS A 1 72 ? -9.344 -3.659 -10.999 1.00 91.94 72 LYS A O 1
ATOM 553 N N . THR A 1 73 ? -8.944 -5.505 -9.807 1.00 90.62 73 THR A N 1
ATOM 554 C CA . THR A 1 73 ? -8.929 -4.852 -8.477 1.00 90.62 73 THR A CA 1
ATOM 555 C C . THR A 1 73 ? -7.690 -5.198 -7.647 1.00 90.62 73 THR A C 1
ATOM 557 O O . THR A 1 73 ? -7.533 -4.7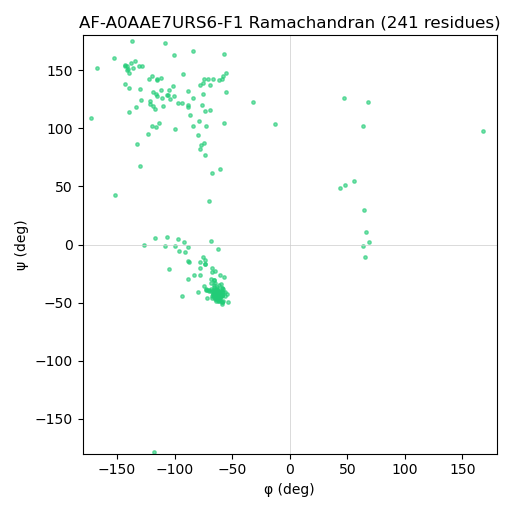43 -6.515 1.00 90.62 73 THR A O 1
ATOM 560 N N . ASN A 1 74 ? -6.799 -6.027 -8.189 1.00 87.75 74 ASN A N 1
ATOM 561 C CA . ASN A 1 74 ? -5.711 -6.667 -7.454 1.00 87.75 74 ASN A CA 1
ATOM 562 C C . ASN A 1 74 ? -4.319 -6.106 -7.785 1.00 87.75 74 ASN A C 1
ATOM 564 O O . ASN A 1 74 ? -3.348 -6.584 -7.205 1.00 87.75 74 ASN A O 1
ATOM 568 N N . GLY A 1 75 ? -4.207 -5.135 -8.698 1.00 86.75 75 GLY A N 1
ATOM 569 C CA . GLY A 1 75 ? -2.926 -4.563 -9.123 1.00 86.75 75 GLY A CA 1
ATOM 570 C C . GLY A 1 75 ? -2.010 -5.529 -9.878 1.00 86.75 75 GLY A C 1
ATOM 571 O O . GLY A 1 75 ? -0.831 -5.229 -10.054 1.00 86.75 75 GLY A O 1
ATOM 572 N N . LYS A 1 76 ? -2.509 -6.703 -10.288 1.00 90.62 76 LYS A N 1
ATOM 573 C CA . LYS A 1 76 ? -1.695 -7.748 -10.916 1.00 90.62 76 LYS A CA 1
ATOM 574 C C . LYS A 1 76 ? -1.603 -7.580 -12.427 1.00 90.62 76 LYS A 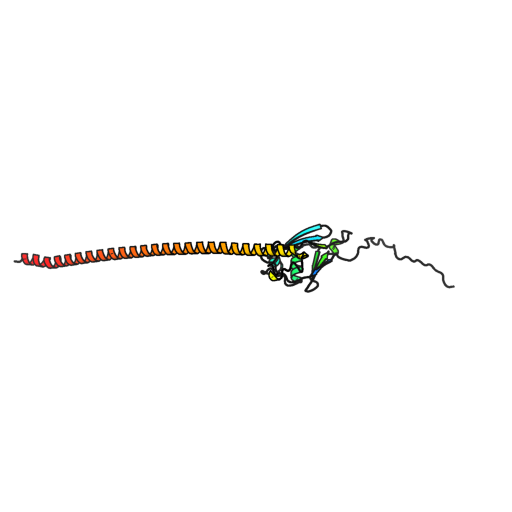C 1
ATOM 576 O O . LYS A 1 76 ? -2.626 -7.492 -13.110 1.00 90.62 76 LYS A O 1
ATOM 581 N N . ILE A 1 77 ? -0.377 -7.673 -12.928 1.00 91.38 77 ILE A N 1
ATOM 582 C CA . ILE A 1 77 ? -0.049 -7.798 -14.346 1.00 91.38 77 ILE A CA 1
ATOM 583 C C . ILE A 1 77 ? 0.563 -9.188 -14.532 1.00 91.38 77 ILE A C 1
ATOM 585 O O . ILE A 1 77 ? 1.687 -9.447 -14.109 1.00 91.38 77 ILE A O 1
ATOM 589 N N . GLU A 1 78 ? -0.209 -10.106 -15.104 1.00 90.94 78 GLU A N 1
ATOM 590 C CA . GLU A 1 78 ? 0.107 -11.541 -15.126 1.00 90.94 78 GLU A CA 1
ATOM 591 C C . GLU A 1 78 ? 0.609 -12.000 -16.496 1.00 90.94 78 GLU A C 1
ATOM 593 O O . GLU A 1 78 ? 1.280 -13.025 -16.596 1.00 90.94 78 GLU A O 1
ATOM 598 N N . THR A 1 79 ? 0.308 -11.240 -17.551 1.00 91.62 79 THR A N 1
ATOM 599 C CA . THR A 1 79 ? 0.706 -11.564 -18.926 1.00 91.62 79 THR A CA 1
ATOM 600 C C . THR A 1 79 ? 1.361 -10.378 -19.628 1.00 91.62 79 THR A C 1
ATOM 602 O O . THR A 1 79 ? 1.062 -9.216 -19.339 1.00 91.62 79 THR A O 1
ATOM 605 N N . SER A 1 80 ? 2.214 -10.666 -20.612 1.00 88.81 80 SER A N 1
ATOM 606 C CA . SER A 1 80 ? 2.833 -9.644 -21.462 1.00 88.81 80 SER A CA 1
ATOM 607 C C . SER A 1 80 ? 1.790 -8.812 -22.224 1.00 88.81 80 SER A C 1
ATOM 609 O O . SER A 1 80 ? 1.975 -7.609 -22.396 1.00 88.81 80 SER A O 1
ATOM 611 N N . ASN A 1 81 ? 0.657 -9.405 -22.621 1.00 92.06 81 ASN A N 1
ATOM 612 C CA . ASN A 1 81 ? -0.468 -8.693 -23.242 1.00 92.06 81 ASN A CA 1
ATOM 613 C C . ASN A 1 81 ? -1.107 -7.655 -22.306 1.00 92.06 81 ASN A C 1
ATOM 615 O O . ASN A 1 81 ? -1.450 -6.553 -22.742 1.00 92.06 81 ASN A O 1
ATOM 619 N N . GLU A 1 82 ? -1.259 -7.987 -21.023 1.00 93.19 82 GLU A N 1
ATOM 620 C CA . GLU A 1 82 ? -1.744 -7.038 -20.017 1.00 93.19 82 GLU A CA 1
ATOM 621 C C . GLU A 1 82 ? -0.744 -5.897 -19.828 1.00 93.19 82 GLU A C 1
ATOM 623 O O . GLU A 1 82 ? -1.139 -4.733 -19.852 1.00 93.19 82 GLU A O 1
ATOM 628 N N . MET A 1 83 ? 0.554 -6.205 -19.746 1.00 89.50 83 MET A N 1
ATOM 629 C CA . MET A 1 83 ? 1.597 -5.180 -19.664 1.00 89.50 83 MET A CA 1
ATOM 630 C C . MET A 1 83 ? 1.595 -4.261 -20.892 1.00 89.50 83 MET A C 1
ATOM 632 O O . MET A 1 83 ? 1.647 -3.042 -20.753 1.00 89.50 83 MET A O 1
ATOM 636 N N . ALA A 1 84 ? 1.472 -4.819 -22.099 1.00 90.69 84 ALA A N 1
ATOM 637 C CA . ALA A 1 84 ? 1.365 -4.031 -23.323 1.00 90.69 84 ALA A CA 1
ATOM 638 C C . ALA A 1 84 ? 0.150 -3.088 -23.290 1.00 90.69 84 ALA A C 1
ATOM 640 O O . ALA A 1 84 ? 0.252 -1.943 -23.726 1.00 90.69 84 ALA A O 1
ATOM 641 N N . THR A 1 85 ? -0.974 -3.530 -22.720 1.00 92.81 85 THR A N 1
ATOM 642 C CA . THR A 1 85 ? -2.181 -2.703 -22.552 1.00 92.81 85 THR A CA 1
ATOM 643 C C . THR A 1 85 ? -1.946 -1.568 -21.554 1.00 92.81 85 THR A C 1
ATOM 645 O O . THR A 1 85 ? -2.255 -0.417 -21.859 1.00 92.81 85 THR A O 1
ATOM 648 N N . VAL A 1 86 ? -1.337 -1.862 -20.400 1.00 91.50 86 VAL A N 1
ATOM 649 C CA . VAL A 1 86 ? -0.969 -0.856 -19.387 1.00 91.50 86 VAL A CA 1
ATOM 650 C C . VAL A 1 86 ? -0.032 0.193 -19.978 1.00 91.50 86 VAL A C 1
ATOM 652 O O . VAL A 1 86 ? -0.310 1.385 -19.876 1.00 91.50 86 VAL A O 1
ATOM 655 N N . LEU A 1 87 ? 1.035 -0.233 -20.658 1.00 89.31 87 LEU A N 1
ATOM 656 C CA . LEU A 1 87 ? 1.989 0.679 -21.287 1.00 89.31 87 LEU A CA 1
ATOM 657 C C . LEU A 1 87 ? 1.358 1.487 -22.428 1.00 89.31 87 LEU A C 1
ATOM 659 O O . LEU A 1 87 ? 1.672 2.663 -22.574 1.00 89.31 87 LEU A O 1
ATOM 663 N N . THR A 1 88 ? 0.443 0.903 -23.208 1.00 92.00 88 THR A N 1
ATOM 664 C CA . THR A 1 88 ? -0.284 1.634 -24.263 1.00 92.00 88 THR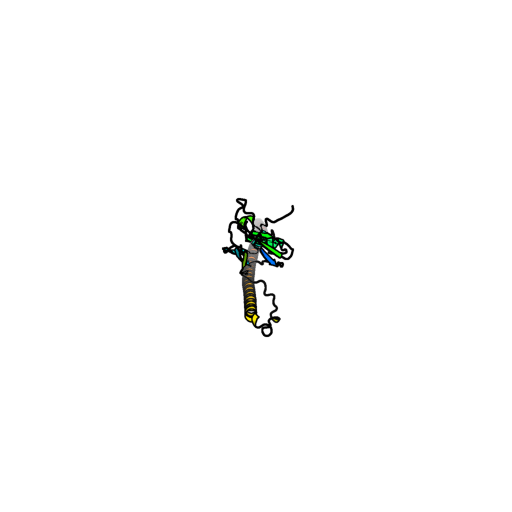 A CA 1
ATOM 665 C C . THR A 1 88 ? -1.127 2.756 -23.667 1.00 92.00 88 THR A C 1
ATOM 667 O O . THR A 1 88 ? -1.056 3.892 -24.139 1.00 92.00 88 THR A O 1
ATOM 670 N N . SER A 1 89 ? -1.878 2.464 -22.602 1.00 91.56 89 SER A N 1
ATOM 671 C CA . SER A 1 89 ? -2.671 3.468 -21.887 1.00 91.56 89 SER A CA 1
ATOM 672 C C . SER A 1 89 ? -1.800 4.516 -21.194 1.00 91.56 89 SER A C 1
ATOM 674 O O . SER A 1 89 ? -2.190 5.678 -21.132 1.00 91.56 89 SER A O 1
ATOM 676 N N . LEU A 1 90 ? -0.629 4.126 -20.680 1.00 89.94 90 LEU A N 1
ATOM 677 C CA . LEU A 1 90 ? 0.290 5.025 -19.979 1.00 89.94 90 LEU A CA 1
ATOM 678 C C . LEU A 1 90 ? 0.969 6.004 -20.940 1.00 89.94 90 LEU A C 1
ATOM 680 O O . LEU A 1 90 ? 1.048 7.199 -20.670 1.00 89.94 90 LEU A O 1
ATOM 684 N N . VAL A 1 91 ? 1.458 5.489 -22.070 1.00 89.06 91 VAL A N 1
ATOM 685 C CA . VAL A 1 91 ? 2.151 6.281 -23.087 1.00 89.06 91 VAL A CA 1
ATOM 686 C C . VAL A 1 91 ? 1.165 7.162 -23.856 1.00 89.06 91 VAL A C 1
ATOM 688 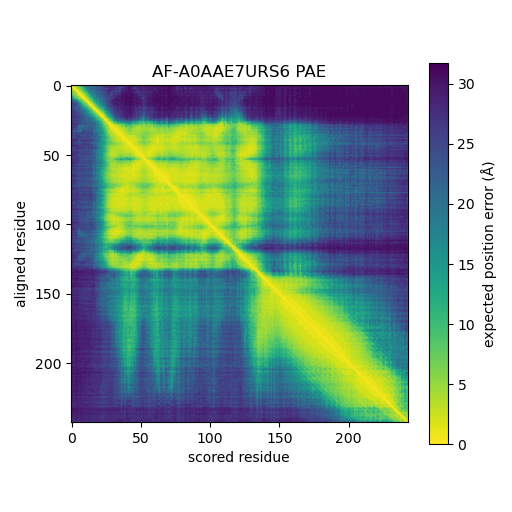O O . VAL A 1 91 ? 1.508 8.298 -24.174 1.00 89.06 91 VAL A O 1
ATOM 691 N N . ASN A 1 92 ? -0.044 6.660 -24.143 1.00 88.12 92 ASN A N 1
ATOM 692 C CA . ASN A 1 92 ? -1.146 7.381 -24.793 1.00 88.12 92 ASN A CA 1
ATOM 693 C C . ASN A 1 92 ? -0.714 8.242 -25.998 1.00 88.12 92 ASN A C 1
ATOM 695 O O . ASN A 1 92 ? -1.035 9.428 -26.113 1.00 88.12 92 ASN A O 1
ATOM 699 N N . ARG A 1 93 ? 0.060 7.641 -26.901 1.00 83.94 93 ARG A N 1
ATOM 700 C CA . ARG A 1 93 ? 0.596 8.297 -28.093 1.00 83.94 93 ARG A CA 1
ATOM 701 C C . ARG A 1 93 ? 0.314 7.461 -29.328 1.00 83.94 93 ARG A C 1
ATOM 703 O O . ARG A 1 93 ? 0.568 6.263 -29.341 1.00 83.94 93 ARG A O 1
ATOM 710 N N . SER A 1 94 ? -0.167 8.106 -30.387 1.00 82.56 94 SER A N 1
ATOM 711 C CA . SER A 1 94 ? -0.497 7.432 -31.648 1.00 82.56 94 SER A CA 1
ATOM 712 C C . SER A 1 94 ? 0.724 7.101 -32.509 1.00 82.56 94 SER A C 1
ATOM 714 O O . SER A 1 94 ? 0.602 6.353 -33.470 1.00 82.56 94 SER A O 1
ATOM 716 N N . ASP A 1 95 ? 1.884 7.690 -32.215 1.00 82.00 95 ASP A N 1
ATOM 717 C CA . ASP A 1 95 ? 3.141 7.469 -32.934 1.00 82.00 95 ASP A CA 1
ATOM 718 C C . ASP A 1 95 ? 4.001 6.346 -32.327 1.00 82.00 95 ASP A C 1
ATOM 720 O O . ASP A 1 95 ? 5.085 6.053 -32.836 1.00 82.00 95 ASP A O 1
ATOM 724 N N . ILE A 1 96 ? 3.509 5.687 -31.273 1.00 86.00 96 ILE A N 1
ATOM 725 C CA . ILE A 1 96 ? 4.166 4.568 -30.596 1.00 86.00 96 ILE A CA 1
ATOM 726 C C . ILE A 1 96 ? 3.280 3.327 -30.698 1.00 86.00 96 ILE A C 1
ATOM 728 O O . ILE A 1 96 ? 2.090 3.360 -30.402 1.00 86.00 96 ILE A O 1
ATOM 732 N N . ILE A 1 97 ? 3.882 2.212 -31.096 1.00 85.38 97 ILE A N 1
ATOM 733 C CA . ILE A 1 97 ? 3.242 0.905 -31.204 1.00 85.38 97 ILE A CA 1
ATOM 734 C C . ILE A 1 97 ? 3.806 0.014 -30.100 1.00 85.38 97 ILE A C 1
ATOM 736 O O . ILE A 1 97 ? 5.007 -0.272 -30.093 1.00 85.38 97 ILE A O 1
ATOM 740 N N . ILE A 1 98 ? 2.937 -0.451 -29.205 1.00 88.38 98 ILE A N 1
ATOM 741 C CA . ILE A 1 98 ? 3.280 -1.334 -28.087 1.00 88.38 98 ILE A CA 1
ATOM 742 C C . ILE A 1 98 ? 2.512 -2.637 -28.247 1.00 88.38 98 ILE A C 1
ATOM 744 O O . ILE A 1 98 ? 1.287 -2.635 -28.256 1.00 88.38 98 ILE A O 1
ATOM 748 N N . ASN A 1 99 ? 3.235 -3.747 -28.370 1.00 88.94 99 ASN A N 1
ATOM 749 C CA . ASN A 1 99 ? 2.659 -5.074 -28.563 1.00 88.94 99 ASN A CA 1
ATOM 750 C C . ASN A 1 99 ? 3.401 -6.108 -27.711 1.00 88.94 99 ASN A C 1
ATOM 752 O O . ASN A 1 99 ? 4.581 -5.945 -27.416 1.00 88.94 99 ASN A O 1
ATOM 756 N N . ALA A 1 100 ? 2.740 -7.216 -27.395 1.00 89.62 100 ALA A N 1
ATOM 757 C CA . ALA A 1 100 ? 3.373 -8.401 -26.825 1.00 89.62 100 ALA A CA 1
ATOM 758 C C . ALA A 1 100 ? 3.598 -9.433 -27.944 1.00 89.62 100 ALA A C 1
ATOM 760 O O . ALA A 1 100 ? 2.628 -10.073 -28.359 1.00 89.62 100 ALA A O 1
ATOM 761 N N . PRO A 1 101 ? 4.813 -9.548 -28.519 1.00 83.44 101 PRO A N 1
ATOM 762 C CA . PRO A 1 101 ? 5.064 -10.533 -29.570 1.00 83.44 101 PRO A CA 1
ATOM 763 C C . PRO A 1 101 ? 5.007 -11.967 -29.026 1.00 83.44 101 PRO A C 1
ATOM 765 O O . PRO A 1 101 ? 4.519 -12.847 -29.729 1.00 83.44 101 PRO A O 1
ATOM 768 N N . ASP A 1 102 ? 5.426 -12.168 -27.772 1.00 86.38 102 ASP A N 1
ATOM 769 C CA . ASP A 1 102 ? 5.468 -13.463 -27.092 1.00 86.38 102 ASP A CA 1
ATOM 770 C C . ASP A 1 102 ? 4.963 -13.344 -25.639 1.00 86.38 102 ASP A C 1
ATOM 772 O O . ASP A 1 102 ? 4.708 -12.252 -25.129 1.00 86.38 102 ASP A O 1
ATOM 776 N N . ALA A 1 103 ? 4.855 -14.474 -24.932 1.00 84.44 103 ALA A N 1
ATOM 777 C CA . ALA A 1 103 ? 4.389 -14.518 -23.538 1.00 84.44 103 ALA A CA 1
ATOM 778 C C . ALA A 1 103 ? 5.346 -13.854 -22.524 1.00 84.44 103 ALA A C 1
ATOM 780 O O . ALA A 1 103 ? 4.924 -13.513 -21.422 1.00 84.44 103 ALA A O 1
ATOM 781 N N . SER A 1 104 ? 6.621 -13.683 -22.883 1.00 80.56 104 SER A N 1
ATOM 782 C CA . SER A 1 104 ? 7.687 -13.212 -21.987 1.00 80.56 104 SER A CA 1
ATOM 783 C C . SER A 1 104 ? 8.300 -11.882 -22.409 1.00 80.56 104 SER A C 1
ATOM 785 O O . SER A 1 104 ? 9.292 -11.469 -21.822 1.00 80.56 104 SER A O 1
ATOM 787 N N . THR A 1 105 ? 7.774 -11.223 -23.442 1.00 84.00 105 THR A N 1
ATOM 788 C CA . THR A 1 105 ? 8.370 -9.991 -23.964 1.00 84.00 105 THR A CA 1
ATOM 789 C C . THR A 1 105 ? 7.309 -8.966 -24.331 1.00 84.00 105 THR A C 1
ATOM 791 O O . THR A 1 105 ? 6.205 -9.296 -24.770 1.00 84.00 105 THR A O 1
ATOM 794 N N . VAL A 1 106 ? 7.660 -7.692 -24.172 1.00 85.69 106 VAL A N 1
ATOM 795 C CA . VAL A 1 106 ? 6.877 -6.557 -24.666 1.00 85.69 106 VAL A CA 1
ATOM 796 C C . VAL A 1 106 ? 7.749 -5.753 -25.618 1.00 85.69 106 VAL A C 1
ATOM 798 O O . VAL A 1 106 ? 8.845 -5.319 -25.271 1.00 85.69 106 VAL A O 1
ATOM 801 N N . SER A 1 107 ? 7.269 -5.564 -26.843 1.00 83.94 107 SER A N 1
ATOM 802 C CA . SER A 1 107 ? 7.938 -4.781 -27.873 1.00 83.94 107 SER A CA 1
ATOM 803 C C . SER A 1 107 ? 7.312 -3.399 -27.971 1.00 83.94 107 SER A C 1
ATOM 805 O O . SER A 1 107 ? 6.103 -3.259 -28.156 1.00 83.94 107 SER A O 1
ATOM 807 N N . ILE A 1 108 ? 8.158 -2.379 -27.893 1.00 85.12 108 ILE A N 1
ATOM 808 C CA . ILE A 1 108 ? 7.798 -0.978 -28.074 1.00 85.12 108 ILE A CA 1
ATOM 809 C C . ILE A 1 108 ? 8.530 -0.489 -29.314 1.00 85.12 108 ILE A C 1
ATOM 811 O O . ILE A 1 108 ? 9.743 -0.657 -29.433 1.00 85.12 108 ILE A O 1
ATOM 815 N N . SER A 1 109 ? 7.811 0.104 -30.258 1.00 82.50 109 SER A N 1
ATOM 816 C CA . SER A 1 109 ? 8.404 0.614 -31.490 1.00 82.50 109 SER A CA 1
ATOM 817 C C . SER A 1 109 ? 7.763 1.910 -31.953 1.00 82.50 109 SER A C 1
ATOM 819 O O . SER A 1 109 ? 6.607 2.180 -31.650 1.00 82.50 109 SER A O 1
ATOM 821 N N . THR A 1 110 ? 8.511 2.710 -32.703 1.00 80.50 110 THR A N 1
ATOM 822 C CA . THR A 1 110 ? 7.969 3.899 -33.364 1.00 80.50 110 THR A CA 1
ATOM 823 C C . THR A 1 110 ? 7.115 3.509 -34.571 1.00 80.50 110 THR A C 1
ATOM 825 O O . THR A 1 110 ? 7.463 2.569 -35.294 1.00 80.50 110 THR A O 1
ATOM 828 N N . ASP A 1 111 ? 6.012 4.226 -34.815 1.00 76.12 111 ASP A N 1
ATOM 829 C CA . ASP A 1 111 ? 5.209 4.057 -36.029 1.00 76.12 111 ASP A CA 1
ATOM 830 C C . ASP A 1 111 ? 5.947 4.669 -37.237 1.00 76.12 111 ASP A C 1
ATOM 832 O O . ASP A 1 111 ? 6.113 5.898 -37.317 1.00 76.12 111 ASP A O 1
ATOM 836 N N . PRO A 1 112 ? 6.363 3.851 -38.226 1.00 67.75 112 PRO A N 1
ATOM 837 C CA . PRO A 1 112 ? 7.014 4.352 -39.427 1.00 67.75 112 PRO A CA 1
ATOM 838 C C . PRO A 1 112 ? 6.135 5.314 -40.235 1.00 67.75 112 PRO A C 1
ATOM 840 O O . PRO A 1 112 ? 6.668 6.132 -40.973 1.00 67.75 112 PRO A O 1
ATOM 843 N N . LEU A 1 113 ? 4.806 5.245 -40.159 1.00 66.44 113 LEU A N 1
ATOM 844 C CA . LEU A 1 113 ? 3.935 6.105 -40.969 1.00 66.44 113 LEU A CA 1
ATOM 845 C C . LEU A 1 113 ? 3.827 7.534 -40.418 1.00 66.44 113 LEU A C 1
ATOM 847 O O . LEU A 1 113 ? 3.609 8.466 -41.193 1.00 66.44 113 LEU A O 1
ATOM 851 N N . GLN A 1 114 ? 4.031 7.718 -39.112 1.00 66.88 114 GLN A N 1
ATOM 852 C CA . GLN A 1 114 ? 3.958 9.025 -38.451 1.00 66.88 114 GLN A CA 1
ATOM 853 C C . GLN A 1 114 ? 5.333 9.697 -38.348 1.00 66.88 114 GLN A C 1
ATOM 855 O O . GLN A 1 114 ? 5.473 10.877 -38.674 1.00 66.88 114 GLN A O 1
ATOM 860 N N . ILE A 1 115 ? 6.367 8.941 -37.965 1.00 60.72 115 ILE A N 1
ATOM 861 C CA . ILE A 1 115 ? 7.684 9.496 -37.603 1.00 60.72 115 ILE A CA 1
ATOM 862 C C . ILE A 1 115 ? 8.632 9.652 -38.813 1.00 60.72 115 ILE A C 1
ATOM 864 O O . ILE A 1 115 ? 9.581 10.436 -38.780 1.00 60.72 115 ILE A O 1
ATOM 868 N N . ARG A 1 116 ? 8.325 9.040 -39.970 1.00 58.47 116 ARG A N 1
ATOM 869 C CA . ARG A 1 116 ? 9.114 9.198 -41.218 1.00 58.47 116 ARG A CA 1
ATOM 870 C C . ARG A 1 116 ? 9.169 10.620 -41.793 1.00 58.47 116 ARG A C 1
ATOM 872 O O . ARG A 1 116 ? 9.881 10.835 -42.771 1.00 58.47 116 ARG A O 1
ATOM 879 N N . LYS A 1 117 ? 8.463 11.595 -41.212 1.00 55.75 117 LYS A N 1
ATOM 880 C CA . LYS A 1 117 ? 8.545 13.005 -41.624 1.00 55.75 117 LYS A CA 1
ATOM 881 C C . LYS A 1 117 ? 9.845 13.703 -41.194 1.00 55.75 117 LYS A C 1
ATOM 883 O O . LYS A 1 117 ? 10.144 14.744 -41.766 1.00 55.75 117 LYS A O 1
ATOM 888 N N . SER A 1 118 ? 10.612 13.157 -40.240 1.00 54.56 118 SER A N 1
ATOM 889 C CA . SER A 1 118 ? 11.680 13.925 -39.569 1.00 54.56 118 SER A CA 1
ATOM 890 C C . SER A 1 118 ? 13.121 13.702 -40.061 1.00 54.56 118 SER A C 1
ATOM 892 O O . SER A 1 118 ? 14.020 14.360 -39.556 1.00 54.56 118 SER A O 1
ATOM 894 N N . GLY A 1 119 ? 13.388 12.824 -41.040 1.00 54.53 119 GLY A N 1
ATOM 895 C CA . GLY A 1 119 ? 14.707 12.699 -41.708 1.00 54.53 119 GLY A CA 1
ATOM 896 C C . GLY A 1 119 ? 15.905 12.224 -40.855 1.00 54.53 119 GLY A C 1
ATOM 897 O O . GLY A 1 119 ? 16.948 11.884 -41.415 1.00 54.53 119 GLY A O 1
ATOM 898 N N . GLU A 1 120 ? 15.768 12.154 -39.532 1.00 59.81 120 GLU A N 1
ATOM 899 C CA . GLU A 1 120 ? 16.786 11.709 -38.576 1.00 59.81 120 GLU A CA 1
ATOM 900 C C . GLU A 1 120 ? 16.553 10.255 -38.119 1.00 59.81 120 GLU A C 1
ATOM 902 O O . GLU A 1 120 ? 15.482 9.677 -38.319 1.00 59.81 120 GLU A O 1
ATOM 907 N N . LYS A 1 121 ? 17.578 9.621 -37.529 1.00 63.31 121 LYS A N 1
ATOM 908 C CA . LYS A 1 121 ? 17.426 8.294 -36.912 1.00 63.31 121 LYS A CA 1
ATOM 909 C C . LYS A 1 121 ? 16.571 8.428 -35.654 1.00 63.31 121 LYS A C 1
ATOM 911 O O . LYS A 1 121 ? 17.032 9.019 -34.684 1.00 63.31 121 LYS A O 1
ATOM 916 N N . SER A 1 122 ? 15.393 7.813 -35.644 1.00 69.62 122 SER A N 1
ATOM 917 C CA . SER A 1 122 ? 14.547 7.825 -34.454 1.00 69.62 122 SER A CA 1
ATOM 918 C C . SER A 1 122 ? 15.105 6.969 -33.315 1.00 69.62 122 SER A C 1
ATOM 920 O O . SER A 1 122 ? 15.625 5.869 -33.539 1.00 69.62 122 SER A O 1
ATOM 922 N N . SER A 1 123 ? 14.956 7.442 -32.082 1.00 75.25 123 SER A N 1
ATOM 923 C CA . SER A 1 123 ? 15.329 6.730 -30.857 1.00 75.25 123 SER A CA 1
ATOM 924 C C . SER A 1 123 ? 14.122 6.570 -29.939 1.00 75.25 123 SER A C 1
ATOM 926 O O . SER A 1 123 ? 13.269 7.450 -29.866 1.00 75.25 123 SER A O 1
ATOM 928 N N . ILE A 1 124 ? 14.040 5.418 -29.272 1.00 78.88 124 ILE A N 1
ATOM 929 C CA . ILE A 1 124 ? 13.001 5.104 -28.292 1.00 78.88 124 ILE A CA 1
ATOM 930 C C . ILE A 1 124 ? 13.622 4.362 -27.111 1.00 78.88 124 ILE A C 1
ATOM 932 O O . ILE A 1 124 ? 14.414 3.440 -27.317 1.00 78.88 124 ILE A O 1
ATOM 936 N N . GLY A 1 125 ? 13.272 4.749 -25.887 1.00 78.44 125 GLY A N 1
ATOM 937 C CA . GLY A 1 125 ? 13.749 4.067 -24.686 1.00 78.44 125 GLY A CA 1
ATOM 938 C C . GLY A 1 125 ? 13.002 4.474 -23.423 1.00 78.44 125 GLY A C 1
ATOM 939 O O . GLY A 1 125 ? 12.505 5.596 -23.325 1.00 78.44 125 GLY A O 1
ATOM 940 N N . PHE A 1 126 ? 12.944 3.554 -22.460 1.00 79.88 126 PHE A N 1
ATOM 941 C CA . PHE A 1 126 ? 12.541 3.834 -21.084 1.00 79.88 126 PHE A CA 1
ATOM 942 C C . PHE A 1 126 ? 13.779 3.929 -20.194 1.00 79.88 126 PHE A C 1
ATOM 944 O O . PHE A 1 126 ? 14.691 3.109 -20.299 1.00 79.88 126 PHE A O 1
ATOM 951 N N . TYR A 1 127 ? 13.798 4.925 -19.316 1.00 80.19 127 TYR A N 1
ATOM 952 C CA . TYR A 1 127 ? 14.902 5.233 -18.414 1.00 80.19 127 TYR A CA 1
ATOM 953 C C . TYR A 1 127 ? 14.366 5.552 -17.018 1.00 80.19 127 TYR A C 1
ATOM 955 O O . TYR A 1 127 ? 13.250 6.056 -16.893 1.00 80.19 127 TYR A O 1
ATOM 963 N N . GLY A 1 128 ? 15.181 5.298 -15.988 1.00 74.81 128 GLY A N 1
ATOM 964 C CA . GLY A 1 128 ? 14.865 5.658 -14.598 1.00 74.81 128 GLY A CA 1
ATOM 965 C C . GLY A 1 128 ? 13.539 5.068 -14.131 1.00 74.81 128 GLY A C 1
ATOM 966 O O . GLY A 1 128 ? 12.631 5.817 -13.787 1.00 74.81 128 GLY A O 1
ATOM 967 N N . ILE A 1 129 ? 13.389 3.744 -14.257 1.00 81.50 129 ILE A N 1
ATOM 968 C CA . ILE A 1 129 ? 12.218 3.044 -13.730 1.00 81.50 129 ILE A CA 1
ATOM 969 C C . ILE A 1 129 ? 12.446 2.875 -12.232 1.00 81.50 129 ILE A C 1
ATOM 971 O O . ILE A 1 129 ? 13.260 2.050 -11.826 1.00 81.50 129 ILE A O 1
ATOM 975 N N . ASP A 1 130 ? 11.718 3.655 -11.444 1.00 78.06 130 ASP A N 1
ATOM 976 C CA . ASP A 1 130 ? 11.845 3.723 -9.994 1.00 78.06 130 ASP A CA 1
ATOM 977 C C . ASP A 1 130 ? 10.475 3.531 -9.337 1.00 78.06 130 ASP A C 1
ATOM 979 O O . ASP A 1 130 ? 9.429 3.850 -9.911 1.00 78.06 130 ASP A O 1
ATOM 983 N N . VAL A 1 131 ? 10.468 3.033 -8.105 1.00 81.00 131 VAL A N 1
ATOM 984 C CA . VAL A 1 131 ? 9.266 2.952 -7.268 1.00 81.00 131 VAL A CA 1
ATOM 985 C C . VAL A 1 131 ? 9.431 3.848 -6.049 1.00 81.00 131 VAL A C 1
ATOM 987 O O . VAL A 1 131 ? 10.513 3.943 -5.479 1.00 81.00 131 VAL A O 1
ATOM 990 N N . ASN A 1 132 ? 8.358 4.522 -5.636 1.00 75.62 132 ASN A N 1
ATOM 991 C CA . ASN A 1 132 ? 8.374 5.366 -4.432 1.00 75.62 132 ASN A CA 1
ATOM 992 C C . ASN A 1 132 ? 8.539 4.555 -3.130 1.00 75.62 132 ASN A C 1
ATOM 994 O O . ASN A 1 132 ? 8.963 5.098 -2.112 1.00 75.62 132 ASN A O 1
ATOM 998 N N . ILE A 1 133 ? 8.160 3.277 -3.162 1.00 68.69 133 ILE A N 1
ATOM 999 C CA . ILE A 1 133 ? 8.248 2.310 -2.073 1.00 68.69 133 ILE A CA 1
ATOM 1000 C C . ILE A 1 133 ? 8.685 0.995 -2.721 1.00 68.69 133 ILE A C 1
ATOM 1002 O O . ILE A 1 133 ? 7.936 0.435 -3.526 1.00 68.69 133 ILE A O 1
ATOM 1006 N N . GLU A 1 134 ? 9.884 0.498 -2.407 1.00 65.75 134 GLU A N 1
ATOM 1007 C CA . GLU A 1 134 ? 10.283 -0.827 -2.888 1.00 65.75 134 GLU A CA 1
ATOM 1008 C C . GLU A 1 134 ? 9.409 -1.907 -2.222 1.00 65.75 134 GLU A C 1
ATOM 1010 O O . GLU A 1 134 ? 9.020 -1.774 -1.051 1.00 65.75 134 GLU A O 1
ATOM 1015 N N . PRO A 1 135 ? 9.034 -2.977 -2.952 1.00 62.94 135 PRO A N 1
ATOM 1016 C CA . PRO A 1 135 ? 8.285 -4.086 -2.374 1.00 62.94 135 PRO A CA 1
ATOM 1017 C C . PRO A 1 135 ? 9.036 -4.705 -1.186 1.00 62.94 135 PRO A C 1
ATOM 1019 O O . PRO A 1 135 ? 10.225 -4.471 -0.992 1.00 62.94 135 PRO A O 1
ATOM 1022 N N . LEU A 1 136 ? 8.312 -5.498 -0.380 1.00 59.44 136 LEU A N 1
ATOM 1023 C CA . LEU A 1 136 ? 8.829 -6.210 0.798 1.00 59.44 136 LEU A CA 1
ATOM 1024 C C . LEU A 1 136 ? 10.300 -6.612 0.618 1.00 59.44 136 LEU A C 1
ATOM 1026 O O . LEU A 1 136 ? 10.578 -7.353 -0.321 1.00 59.44 136 LEU A O 1
ATOM 1030 N N . PRO A 1 137 ? 11.206 -6.183 1.513 1.00 60.91 137 PRO A N 1
ATOM 1031 C CA . PRO A 1 137 ? 12.584 -6.634 1.471 1.00 60.91 137 PRO A CA 1
ATOM 1032 C C . PRO A 1 137 ? 12.587 -8.176 1.564 1.00 60.91 137 PRO A C 1
ATOM 1034 O O . PRO A 1 137 ? 12.283 -8.736 2.615 1.00 60.91 137 PRO A O 1
ATOM 1037 N N . THR A 1 138 ? 12.821 -8.877 0.446 1.00 64.19 138 THR A N 1
ATOM 1038 C CA . THR A 1 138 ? 12.678 -10.347 0.355 1.00 64.19 138 THR A CA 1
ATOM 1039 C C . THR A 1 138 ? 13.936 -11.098 0.759 1.00 64.19 138 THR A C 1
ATOM 1041 O O . THR A 1 138 ? 13.869 -12.303 0.999 1.00 64.19 138 THR A O 1
ATOM 1044 N N . MET A 1 139 ? 15.079 -10.413 0.841 1.00 70.06 139 MET A N 1
ATOM 1045 C CA . MET A 1 139 ? 16.311 -11.022 1.332 1.00 70.06 139 MET A CA 1
ATOM 1046 C C . MET A 1 139 ? 16.123 -11.474 2.777 1.00 70.06 139 MET A C 1
ATOM 1048 O O . MET A 1 139 ? 15.490 -10.783 3.573 1.00 70.06 139 MET A O 1
ATOM 1052 N N . ASN A 1 140 ? 16.684 -12.623 3.139 1.00 76.31 140 ASN A N 1
ATOM 1053 C CA . ASN A 1 140 ? 16.813 -12.970 4.543 1.00 76.31 140 ASN A CA 1
ATOM 1054 C C . ASN A 1 140 ? 17.961 -12.144 5.135 1.00 76.31 140 ASN A C 1
ATOM 1056 O O . ASN A 1 140 ? 19.015 -12.016 4.516 1.00 76.31 140 ASN A O 1
ATOM 1060 N N . PHE A 1 141 ? 17.794 -11.627 6.353 1.00 77.81 141 PHE A N 1
ATOM 1061 C CA . PHE A 1 141 ? 18.873 -10.918 7.047 1.00 77.81 141 PHE A CA 1
ATOM 1062 C C . PHE A 1 141 ? 20.130 -11.794 7.206 1.00 77.81 141 PHE A C 1
ATOM 1064 O O . PHE A 1 141 ? 21.243 -11.280 7.243 1.00 77.81 141 PHE A O 1
ATOM 1071 N N . LEU A 1 142 ? 19.956 -13.120 7.262 1.00 83.31 142 LEU A N 1
ATOM 1072 C CA . LEU A 1 142 ? 21.055 -14.086 7.343 1.00 83.31 142 LEU A CA 1
ATOM 1073 C C . LEU A 1 142 ? 21.828 -14.275 6.029 1.00 83.31 142 LEU A C 1
ATOM 1075 O O . LEU A 1 142 ? 22.943 -14.786 6.071 1.00 83.31 142 LEU A O 1
ATOM 1079 N N . ASP A 1 143 ? 21.270 -13.854 4.893 1.00 84.44 143 ASP A N 1
ATOM 1080 C CA . ASP A 1 143 ? 21.914 -13.983 3.579 1.00 84.44 143 ASP A CA 1
ATOM 1081 C C . ASP A 1 143 ? 22.817 -12.775 3.257 1.00 84.44 143 ASP A C 1
ATOM 1083 O O . ASP A 1 143 ? 23.472 -12.737 2.214 1.00 84.44 143 ASP A O 1
ATOM 1087 N N . ILE A 1 144 ? 22.867 -11.776 4.147 1.00 85.56 144 ILE A N 1
ATOM 1088 C CA . ILE A 1 144 ? 23.734 -10.604 4.007 1.00 85.56 144 ILE A CA 1
ATOM 1089 C C . ILE A 1 144 ? 25.184 -11.023 4.272 1.00 85.56 144 ILE A C 1
ATOM 1091 O O . ILE A 1 144 ? 25.618 -11.147 5.418 1.00 85.56 144 ILE A O 1
ATOM 1095 N N . ASP A 1 145 ? 25.952 -11.194 3.196 1.00 88.50 145 ASP A N 1
ATOM 1096 C CA . ASP A 1 145 ? 27.387 -11.473 3.260 1.00 88.50 145 ASP A CA 1
ATOM 1097 C C . ASP A 1 145 ? 28.205 -10.335 2.631 1.00 88.50 145 ASP A C 1
ATOM 1099 O O . ASP A 1 145 ? 28.350 -10.223 1.408 1.00 88.50 145 ASP A O 1
ATOM 1103 N N . ILE A 1 146 ? 28.755 -9.486 3.502 1.00 88.44 146 ILE A N 1
ATOM 1104 C CA . ILE A 1 146 ? 29.648 -8.373 3.145 1.00 88.44 146 ILE A CA 1
ATOM 1105 C C . ILE A 1 146 ? 31.082 -8.821 2.841 1.00 88.44 146 ILE A C 1
ATOM 1107 O O . ILE A 1 146 ? 31.822 -8.083 2.193 1.00 88.44 146 ILE A O 1
ATOM 1111 N N . ALA A 1 147 ? 31.492 -10.007 3.302 1.00 90.19 147 ALA A N 1
ATOM 1112 C CA . ALA A 1 147 ? 32.828 -10.534 3.048 1.00 90.19 147 ALA A CA 1
ATOM 1113 C C . ALA A 1 147 ? 32.906 -11.146 1.645 1.00 90.19 147 ALA A C 1
ATOM 1115 O O . ALA A 1 147 ? 33.879 -10.915 0.927 1.00 90.19 147 ALA A O 1
ATOM 1116 N N . ALA A 1 148 ? 31.863 -11.873 1.235 1.00 89.56 148 ALA A N 1
ATOM 1117 C CA . ALA A 1 148 ? 31.742 -12.406 -0.117 1.00 89.56 148 ALA A CA 1
ATOM 1118 C C . ALA A 1 148 ? 31.384 -11.323 -1.149 1.00 89.56 148 ALA A C 1
ATOM 1120 O O . ALA A 1 148 ? 31.882 -11.372 -2.274 1.00 89.56 148 ALA A O 1
ATOM 1121 N N . ASN A 1 149 ? 30.562 -10.329 -0.781 1.00 86.06 149 ASN A N 1
ATOM 1122 C CA . ASN A 1 149 ? 30.047 -9.318 -1.713 1.00 86.06 149 ASN A CA 1
ATOM 1123 C C . ASN A 1 149 ? 30.229 -7.875 -1.198 1.00 86.06 149 ASN A C 1
ATOM 1125 O O . ASN A 1 149 ? 29.249 -7.174 -0.942 1.00 86.06 149 ASN A O 1
ATOM 1129 N N . PRO A 1 150 ? 31.472 -7.373 -1.087 1.00 87.88 150 PRO A N 1
ATOM 1130 C CA . PRO A 1 150 ? 31.741 -6.047 -0.520 1.00 87.88 150 PRO A CA 1
ATOM 1131 C C . PRO A 1 150 ? 31.174 -4.885 -1.355 1.00 87.88 150 PRO A C 1
ATOM 1133 O O . PRO A 1 150 ? 30.935 -3.805 -0.828 1.00 87.88 150 PRO A O 1
ATOM 1136 N N . HIS A 1 151 ? 30.928 -5.098 -2.650 1.00 87.75 151 HIS A N 1
ATOM 1137 C CA . HIS A 1 151 ? 30.348 -4.099 -3.554 1.00 87.75 151 HIS A CA 1
ATOM 1138 C C . HIS A 1 151 ? 28.836 -3.893 -3.356 1.00 87.75 151 HIS A C 1
ATOM 1140 O O . HIS A 1 151 ? 28.283 -2.950 -3.909 1.00 87.75 151 HIS A O 1
ATOM 1146 N N . LEU A 1 152 ? 28.169 -4.754 -2.576 1.00 83.44 152 LEU A N 1
ATOM 1147 C CA . LEU A 1 152 ? 26.734 -4.666 -2.284 1.00 83.44 152 LEU A CA 1
ATOM 1148 C C . LEU A 1 152 ? 26.433 -3.969 -0.948 1.00 83.44 152 LEU A C 1
ATOM 1150 O O . LEU A 1 152 ? 25.274 -3.903 -0.551 1.00 83.44 152 LEU A O 1
ATOM 1154 N N . LEU A 1 153 ? 27.453 -3.441 -0.260 1.00 84.56 153 LEU A N 1
ATOM 1155 C CA . LEU A 1 153 ? 27.312 -2.841 1.070 1.00 84.56 153 LEU A CA 1
ATOM 1156 C C . LEU A 1 153 ? 26.231 -1.752 1.120 1.00 84.56 153 LEU A C 1
ATOM 1158 O O . LEU A 1 153 ? 25.362 -1.812 1.986 1.00 84.56 153 LEU A O 1
ATOM 1162 N N . ASP A 1 154 ? 26.248 -0.805 0.180 1.00 81.06 154 ASP A N 1
ATOM 1163 C CA . ASP A 1 154 ? 25.262 0.283 0.137 1.00 81.06 154 ASP A CA 1
ATOM 1164 C C . ASP A 1 154 ? 23.839 -0.253 -0.087 1.00 81.06 154 ASP A C 1
ATOM 1166 O O . ASP A 1 154 ? 22.887 0.217 0.535 1.00 81.06 154 ASP A O 1
ATOM 1170 N N . GLY A 1 155 ? 23.697 -1.302 -0.905 1.00 80.00 155 GLY A N 1
ATOM 1171 C CA . GLY A 1 155 ? 22.423 -1.992 -1.114 1.00 80.00 155 GLY A CA 1
ATOM 1172 C C . GLY A 1 155 ? 21.922 -2.699 0.148 1.00 80.00 155 GLY A C 1
ATOM 1173 O O . GLY A 1 155 ? 20.745 -2.598 0.487 1.00 80.00 155 GLY A O 1
ATOM 1174 N N . TYR A 1 156 ? 22.810 -3.363 0.894 1.00 84.56 156 TYR A N 1
ATOM 1175 C CA . TYR A 1 156 ? 22.457 -3.997 2.166 1.00 84.56 156 TYR A CA 1
ATOM 1176 C C . TYR A 1 156 ? 22.064 -2.978 3.241 1.00 84.56 156 TYR A C 1
ATOM 1178 O O . TYR A 1 156 ? 21.125 -3.224 3.997 1.00 84.56 156 TYR A O 1
ATOM 1186 N N . VAL A 1 157 ? 22.742 -1.828 3.308 1.00 85.31 157 VAL A N 1
ATOM 1187 C CA . VAL A 1 157 ? 22.368 -0.740 4.224 1.00 85.31 157 VAL 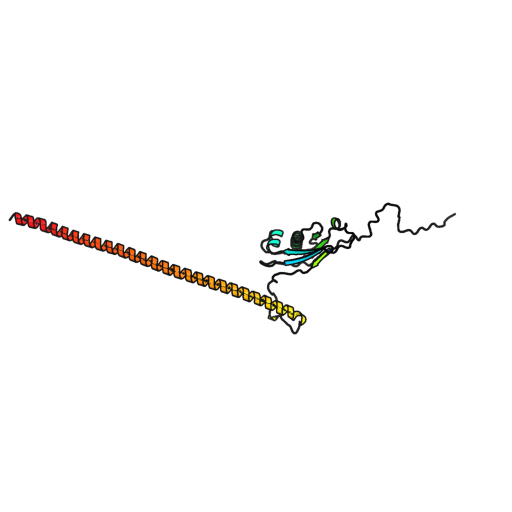A CA 1
ATOM 1188 C C . VAL A 1 157 ? 20.991 -0.191 3.858 1.00 85.31 157 VAL A C 1
ATOM 1190 O O . VAL A 1 157 ? 20.119 -0.143 4.725 1.00 85.31 157 VAL A O 1
ATOM 1193 N N . GLY A 1 158 ? 20.754 0.117 2.579 1.00 82.56 158 GLY A N 1
ATOM 1194 C CA . GLY A 1 158 ? 19.446 0.573 2.105 1.00 82.56 158 GLY A CA 1
ATOM 1195 C C . GLY A 1 158 ? 18.328 -0.432 2.404 1.00 82.56 158 GLY A C 1
ATOM 1196 O O . GLY A 1 158 ? 17.258 -0.052 2.877 1.00 82.56 158 GLY A O 1
ATOM 1197 N N . TYR A 1 159 ? 18.593 -1.730 2.227 1.00 80.25 159 TYR A N 1
ATOM 1198 C CA . TYR A 1 159 ? 17.668 -2.803 2.601 1.00 80.25 159 TYR A CA 1
ATOM 1199 C C . TYR A 1 159 ? 17.304 -2.754 4.097 1.00 80.25 159 TYR A C 1
ATOM 1201 O O . TYR A 1 159 ? 16.124 -2.813 4.458 1.00 80.25 159 TYR A O 1
ATOM 1209 N N . ILE A 1 160 ? 18.302 -2.629 4.982 1.00 83.81 160 ILE A N 1
ATOM 1210 C CA . ILE A 1 160 ? 18.087 -2.598 6.438 1.00 83.81 160 ILE A CA 1
ATOM 1211 C C . ILE A 1 160 ? 17.295 -1.352 6.841 1.00 83.81 160 ILE A C 1
ATOM 1213 O O . ILE A 1 160 ? 16.380 -1.452 7.661 1.00 83.81 160 ILE A O 1
ATOM 1217 N N . GLU A 1 161 ? 17.612 -0.192 6.268 1.00 84.31 161 GLU A N 1
ATOM 1218 C CA . GLU A 1 161 ? 16.905 1.063 6.540 1.00 84.31 161 GLU A CA 1
ATOM 1219 C C . GLU A 1 161 ? 15.425 0.974 6.157 1.00 84.31 161 GLU A C 1
ATOM 1221 O O . GLU A 1 161 ? 14.552 1.347 6.946 1.00 84.31 161 GLU A O 1
ATOM 1226 N N . GLN A 1 162 ? 15.122 0.398 4.992 1.00 80.06 162 GLN A N 1
ATOM 1227 C CA . GLN A 1 162 ? 13.745 0.167 4.564 1.00 80.06 162 GLN A CA 1
ATOM 1228 C C . GLN A 1 162 ? 13.015 -0.822 5.481 1.00 80.06 162 GLN A C 1
ATOM 1230 O O . GLN A 1 162 ? 11.890 -0.557 5.919 1.00 80.06 162 GLN A O 1
ATOM 1235 N N . ALA A 1 163 ? 13.654 -1.944 5.827 1.00 82.12 163 ALA A N 1
ATOM 1236 C CA . ALA A 1 163 ? 13.086 -2.920 6.754 1.00 82.12 163 ALA A CA 1
ATOM 1237 C C . ALA A 1 163 ? 12.782 -2.285 8.125 1.00 82.12 163 ALA A C 1
ATOM 1239 O O . ALA A 1 163 ? 11.686 -2.464 8.668 1.00 82.12 163 ALA A O 1
ATOM 1240 N N . LEU A 1 164 ? 13.706 -1.479 8.654 1.00 85.44 164 LEU A N 1
ATOM 1241 C CA . LEU A 1 164 ? 13.542 -0.748 9.909 1.00 85.44 164 LEU A CA 1
ATOM 1242 C C . LEU A 1 164 ? 12.404 0.278 9.838 1.00 85.44 164 LEU A C 1
ATOM 1244 O O . LEU A 1 164 ? 11.593 0.363 10.767 1.00 85.44 164 LEU A O 1
ATOM 1248 N N . GLY A 1 165 ? 12.308 1.030 8.739 1.00 85.62 165 GLY A N 1
ATOM 1249 C CA . GLY A 1 165 ? 11.216 1.973 8.503 1.00 85.62 165 GLY A CA 1
ATOM 1250 C C . GLY A 1 165 ? 9.851 1.290 8.581 1.00 85.62 165 GLY A C 1
ATOM 1251 O O . GLY A 1 165 ? 8.929 1.793 9.225 1.00 85.62 165 GLY A O 1
ATOM 1252 N N . ARG A 1 166 ? 9.736 0.080 8.027 1.00 81.38 166 ARG A N 1
ATOM 1253 C CA . ARG A 1 166 ? 8.493 -0.703 8.068 1.00 81.38 166 ARG A CA 1
ATOM 1254 C C . ARG A 1 166 ? 8.181 -1.285 9.437 1.00 81.38 166 ARG A C 1
ATOM 1256 O O . ARG A 1 166 ? 7.020 -1.249 9.840 1.00 81.38 166 ARG A O 1
ATOM 1263 N N . VAL A 1 167 ? 9.180 -1.774 10.174 1.00 86.50 167 VAL A N 1
ATOM 1264 C CA . VAL A 1 167 ? 8.989 -2.196 11.574 1.00 86.50 167 VAL A CA 1
ATOM 1265 C C . VAL A 1 167 ? 8.509 -1.016 12.417 1.00 86.50 167 VAL A C 1
ATOM 1267 O O . VAL A 1 167 ? 7.568 -1.160 13.195 1.00 86.50 167 VAL A O 1
ATOM 1270 N N . THR A 1 168 ? 9.090 0.165 12.211 1.00 89.38 168 THR A N 1
ATOM 1271 C CA . THR A 1 168 ? 8.691 1.399 12.899 1.00 89.38 168 THR A CA 1
ATOM 1272 C C . THR A 1 168 ? 7.262 1.806 12.533 1.00 89.38 168 THR A C 1
ATOM 1274 O O . THR A 1 168 ? 6.464 2.097 13.422 1.00 89.38 168 THR A O 1
ATOM 1277 N N . GLY A 1 169 ? 6.896 1.754 11.247 1.00 86.88 169 GLY A N 1
ATOM 1278 C CA . GLY A 1 169 ? 5.527 2.004 10.786 1.00 86.88 169 GLY A CA 1
ATOM 1279 C C . GLY A 1 169 ? 4.515 1.005 11.355 1.00 86.88 169 GLY A C 1
ATOM 1280 O O . GLY A 1 169 ? 3.448 1.398 11.825 1.00 86.88 169 GLY A O 1
ATOM 1281 N N . GLY A 1 170 ? 4.871 -0.282 11.398 1.00 86.00 170 GLY A N 1
ATOM 1282 C CA . GLY A 1 170 ? 4.060 -1.329 12.020 1.00 86.00 170 GLY A CA 1
ATOM 1283 C C . GLY A 1 170 ? 3.887 -1.120 13.526 1.00 86.00 170 GLY A C 1
ATOM 1284 O O . GLY A 1 170 ? 2.771 -1.208 14.036 1.00 86.00 170 GLY A O 1
ATOM 1285 N N . ALA A 1 171 ? 4.960 -0.769 14.238 1.00 91.12 171 ALA A N 1
ATOM 1286 C CA . ALA A 1 171 ? 4.910 -0.439 15.660 1.00 91.12 171 ALA A CA 1
ATOM 1287 C C . ALA A 1 171 ? 4.045 0.802 15.931 1.00 91.12 171 ALA A C 1
ATOM 1289 O O . ALA A 1 171 ? 3.248 0.796 16.868 1.00 91.12 171 ALA A O 1
ATOM 1290 N N . ALA A 1 172 ? 4.137 1.835 15.088 1.00 93.12 172 ALA A N 1
ATOM 1291 C CA . ALA A 1 172 ? 3.292 3.023 15.179 1.00 93.12 172 ALA A CA 1
ATOM 1292 C C . ALA A 1 172 ? 1.805 2.683 14.976 1.00 93.12 172 ALA A C 1
ATOM 1294 O O . ALA A 1 172 ? 0.957 3.134 15.749 1.00 93.12 172 ALA A O 1
ATOM 1295 N N . ALA A 1 173 ? 1.484 1.837 13.991 1.00 89.94 173 ALA A N 1
ATOM 1296 C CA . ALA A 1 173 ? 0.121 1.361 13.764 1.00 89.94 173 ALA A CA 1
ATOM 1297 C C . ALA A 1 173 ? -0.413 0.552 14.960 1.00 89.94 173 ALA A C 1
ATOM 1299 O O . ALA A 1 173 ? -1.543 0.772 15.401 1.00 89.94 173 ALA A O 1
ATOM 1300 N N . LEU A 1 174 ? 0.405 -0.339 15.531 1.00 94.44 174 LEU A N 1
ATOM 1301 C CA . LEU A 1 174 ? 0.055 -1.087 16.742 1.00 94.44 174 LEU A CA 1
ATOM 1302 C C . LEU A 1 174 ? -0.155 -0.165 17.949 1.00 94.44 174 LEU A C 1
ATOM 1304 O O . LEU A 1 174 ? -1.120 -0.352 18.686 1.00 94.44 174 LEU A O 1
ATOM 1308 N N . GLY A 1 175 ? 0.685 0.858 18.122 1.00 95.81 175 GLY A N 1
ATOM 1309 C CA . GLY A 1 175 ? 0.522 1.868 19.168 1.00 95.81 175 GLY A CA 1
ATOM 1310 C C . GLY A 1 175 ? -0.791 2.642 19.028 1.00 95.81 175 GLY A C 1
ATOM 1311 O O . GLY A 1 175 ? -1.546 2.763 19.991 1.00 95.81 175 GLY A O 1
ATOM 1312 N N . ALA A 1 176 ? -1.130 3.084 17.813 1.00 96.12 176 ALA A N 1
ATOM 1313 C CA . ALA A 1 176 ? -2.404 3.750 17.540 1.00 96.12 176 ALA A CA 1
ATOM 1314 C C . ALA A 1 176 ? -3.614 2.837 17.821 1.00 96.12 176 ALA A C 1
ATOM 1316 O O . ALA A 1 176 ? -4.613 3.276 18.400 1.00 96.12 176 ALA A O 1
ATOM 1317 N N . LEU A 1 177 ? -3.524 1.554 17.453 1.00 95.62 177 LEU A N 1
ATOM 1318 C CA . LEU A 1 177 ? -4.549 0.555 17.765 1.00 95.62 177 LEU A CA 1
ATOM 1319 C C . LEU A 1 177 ? -4.684 0.329 19.272 1.00 95.62 177 LEU A C 1
ATOM 1321 O O . LEU A 1 177 ? -5.808 0.276 19.771 1.00 95.62 177 LEU A O 1
ATOM 1325 N N . GLN A 1 178 ? -3.573 0.250 20.004 1.00 97.12 178 GLN A N 1
ATOM 1326 C CA . GLN A 1 178 ? -3.578 0.126 21.460 1.00 97.12 178 GLN A CA 1
ATOM 1327 C C . GLN A 1 178 ? -4.301 1.311 22.110 1.00 97.12 178 GLN A C 1
ATOM 1329 O O . GLN A 1 178 ? -5.216 1.096 22.905 1.00 97.12 178 GLN A O 1
ATOM 1334 N N . THR A 1 179 ? -3.967 2.549 21.728 1.00 97.44 179 THR A N 1
ATOM 1335 C CA . THR A 1 179 ? -4.654 3.750 22.231 1.00 97.44 179 THR A CA 1
ATOM 1336 C C . THR A 1 179 ? -6.148 3.719 21.908 1.00 97.44 179 THR A C 1
ATOM 1338 O O . THR A 1 179 ? -6.979 4.045 22.756 1.00 97.44 179 THR A O 1
ATOM 1341 N N . ARG A 1 180 ? -6.528 3.278 20.702 1.00 96.56 180 ARG A N 1
ATOM 1342 C CA . ARG A 1 180 ? -7.940 3.129 20.321 1.00 96.56 180 ARG A CA 1
ATOM 1343 C C . ARG A 1 180 ? -8.672 2.110 21.195 1.00 96.56 180 ARG A C 1
ATOM 1345 O O . ARG A 1 180 ? -9.784 2.395 21.637 1.00 96.56 180 ARG A O 1
ATOM 1352 N N . ILE A 1 181 ? -8.064 0.953 21.448 1.00 97.06 181 ILE A N 1
ATOM 1353 C CA . ILE A 1 181 ? -8.630 -0.088 22.317 1.00 97.06 181 ILE A CA 1
ATOM 1354 C C . ILE A 1 181 ? -8.789 0.439 23.744 1.00 97.06 181 ILE A C 1
ATOM 1356 O O . ILE A 1 181 ? -9.823 0.217 24.372 1.00 97.06 181 ILE A O 1
ATOM 1360 N N . GLU A 1 182 ? -7.803 1.176 24.250 1.00 97.56 182 GLU A N 1
ATOM 1361 C CA . GLU A 1 182 ? -7.868 1.769 25.583 1.00 97.56 182 GLU A CA 1
ATOM 1362 C C . GLU A 1 182 ? -9.020 2.777 25.702 1.00 97.56 182 GLU A C 1
ATOM 1364 O O . GLU A 1 182 ? -9.827 2.676 26.628 1.00 97.56 182 GLU A O 1
ATOM 1369 N N . MET A 1 183 ? -9.175 3.679 24.726 1.00 97.75 183 MET A N 1
ATOM 1370 C CA . MET A 1 183 ? -10.306 4.615 24.680 1.00 97.75 183 MET A CA 1
ATOM 1371 C C . MET A 1 183 ? -11.656 3.887 24.636 1.00 97.75 183 MET A C 1
ATOM 1373 O O . MET A 1 183 ? -12.589 4.261 25.347 1.00 97.75 183 MET A O 1
ATOM 1377 N N . GLN A 1 184 ? -11.766 2.826 23.832 1.00 97.12 184 GLN A N 1
ATOM 1378 C CA . GLN A 1 184 ? -12.987 2.020 23.745 1.00 97.12 184 GLN A CA 1
ATOM 1379 C C . GLN A 1 184 ? -13.294 1.297 25.062 1.00 97.12 184 GLN A C 1
ATOM 1381 O O . GLN A 1 184 ? -14.446 1.267 25.492 1.00 97.12 184 GLN A O 1
ATOM 1386 N N . SER A 1 185 ? -12.272 0.767 25.734 1.00 97.56 185 SER A N 1
ATOM 1387 C CA . SER A 1 185 ? -12.401 0.121 27.043 1.00 97.56 185 SER A CA 1
ATOM 1388 C C . SER A 1 185 ? -12.871 1.108 28.115 1.00 97.56 185 SER A C 1
ATOM 1390 O O . SER A 1 185 ? -13.804 0.817 28.865 1.00 97.56 185 SER A O 1
ATOM 1392 N N . GLN A 1 186 ? -12.294 2.312 28.154 1.00 97.56 186 GLN A N 1
ATOM 1393 C CA . GLN A 1 186 ? -12.719 3.366 29.079 1.00 97.56 186 GLN A CA 1
ATOM 1394 C C . GLN A 1 186 ? -14.160 3.818 28.812 1.00 97.56 186 GLN A C 1
ATOM 1396 O O . GLN A 1 186 ? -14.941 3.970 29.752 1.00 97.56 186 GLN A O 1
ATOM 1401 N N . PHE A 1 187 ? -14.536 3.990 27.542 1.00 97.38 187 PHE A N 1
ATOM 1402 C CA . PHE A 1 187 ? -15.910 4.315 27.165 1.00 97.38 187 PHE A CA 1
ATOM 1403 C C . PHE A 1 187 ? -16.900 3.231 27.611 1.00 97.38 187 PHE A C 1
ATOM 1405 O O . PHE A 1 187 ? -17.945 3.552 28.181 1.00 97.38 187 PHE A O 1
ATOM 1412 N N . ALA A 1 188 ? -16.561 1.955 27.404 1.00 97.56 188 ALA A N 1
ATOM 1413 C CA . ALA A 1 188 ? -17.390 0.832 27.829 1.00 97.56 188 ALA A CA 1
ATOM 1414 C C . ALA A 1 188 ? -17.559 0.800 29.355 1.00 97.56 188 ALA A C 1
ATOM 1416 O O . ALA A 1 188 ? -18.685 0.692 29.832 1.00 97.56 188 ALA A O 1
ATOM 1417 N N . ARG A 1 189 ? -16.474 0.981 30.120 1.00 97.69 189 ARG A N 1
ATOM 1418 C CA . ARG A 1 189 ? -16.529 1.065 31.591 1.00 97.69 189 ARG A CA 1
ATOM 1419 C C . ARG A 1 189 ? -17.431 2.199 32.060 1.00 97.69 189 ARG A C 1
ATOM 1421 O O . ARG A 1 189 ? -18.367 1.959 32.806 1.00 97.69 189 ARG A O 1
ATOM 1428 N N . LYS A 1 190 ? -17.228 3.411 31.540 1.00 97.38 190 LYS A N 1
ATOM 1429 C CA . LYS A 1 190 ? -18.057 4.567 31.902 1.00 97.38 190 LYS A CA 1
ATOM 1430 C C . LYS A 1 190 ? -19.530 4.371 31.529 1.00 97.38 190 LYS A C 1
ATOM 1432 O O . LYS A 1 190 ? -20.415 4.847 32.239 1.00 97.38 190 LYS A O 1
ATOM 1437 N N . SER A 1 191 ? -19.798 3.684 30.419 1.00 96.56 191 SER A N 1
ATOM 1438 C CA . SER A 1 191 ? -21.161 3.337 30.012 1.00 96.56 191 SER A CA 1
ATOM 1439 C C . SER A 1 191 ? -21.796 2.353 30.992 1.00 96.56 191 SER A C 1
ATOM 1441 O O . SER A 1 191 ? -22.932 2.578 31.395 1.00 96.56 191 SER A O 1
ATOM 1443 N N . LEU A 1 192 ? -21.059 1.324 31.425 1.00 96.69 192 LEU A N 1
ATOM 1444 C CA . LEU A 1 192 ? -21.510 0.387 32.458 1.00 96.69 192 LEU A CA 1
ATOM 1445 C C . LEU A 1 192 ? -21.776 1.103 33.785 1.00 96.69 192 LEU A C 1
ATOM 1447 O O . LEU A 1 192 ? -22.878 0.984 34.302 1.00 96.69 192 LEU A O 1
ATOM 1451 N N . ASP A 1 193 ? -20.851 1.941 34.261 1.00 96.69 193 ASP A N 1
ATOM 1452 C CA . ASP A 1 193 ? -21.032 2.711 35.502 1.00 96.69 193 ASP A CA 1
ATOM 1453 C C . ASP A 1 193 ? -22.288 3.605 35.439 1.00 96.69 193 ASP A C 1
ATOM 1455 O O . ASP A 1 193 ? -23.025 3.758 36.414 1.00 96.69 193 ASP A O 1
ATOM 1459 N N . THR A 1 194 ? -22.557 4.195 34.269 1.00 96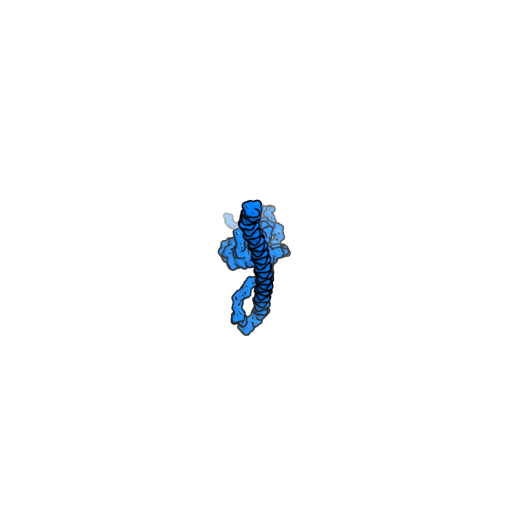.00 194 THR A N 1
ATOM 1460 C CA . THR A 1 194 ? -23.749 5.029 34.044 1.00 96.00 194 THR A CA 1
ATOM 1461 C C . THR A 1 194 ? -25.027 4.193 34.021 1.00 96.00 194 THR A C 1
ATOM 1463 O O . THR A 1 194 ? -26.049 4.628 34.554 1.00 96.00 194 THR A O 1
ATOM 1466 N N . ILE A 1 195 ? -24.983 3.005 33.413 1.00 95.81 195 ILE A N 1
ATOM 1467 C CA . ILE A 1 195 ? -26.105 2.064 33.395 1.00 95.81 195 ILE A CA 1
ATOM 1468 C C . ILE A 1 195 ? -26.392 1.570 34.813 1.00 95.81 195 ILE A C 1
ATOM 1470 O O . ILE A 1 195 ? -27.544 1.630 35.223 1.00 95.81 195 ILE A O 1
ATOM 1474 N N . ASP A 1 196 ? -25.379 1.174 35.582 1.00 95.06 196 ASP A N 1
ATOM 1475 C CA . ASP A 1 196 ? -25.536 0.705 36.962 1.00 95.06 196 ASP A CA 1
ATOM 1476 C C . ASP A 1 196 ? -26.135 1.795 37.857 1.00 95.06 196 ASP A C 1
ATOM 1478 O O . ASP A 1 196 ? -27.098 1.550 38.585 1.00 95.06 196 ASP A O 1
ATOM 1482 N N . ALA A 1 197 ? -25.647 3.036 37.742 1.00 94.69 197 ALA A N 1
ATOM 1483 C CA . ALA A 1 197 ? -26.240 4.175 38.440 1.00 94.69 197 ALA A CA 1
ATOM 1484 C C . ALA A 1 197 ? -27.688 4.447 37.991 1.00 94.69 197 ALA A C 1
ATOM 1486 O O . ALA A 1 197 ? -28.541 4.798 38.809 1.00 94.69 197 ALA A O 1
ATOM 1487 N N . GLY A 1 198 ? -27.980 4.288 36.697 1.00 93.38 198 GLY A N 1
ATOM 1488 C CA . GLY A 1 198 ? -29.326 4.414 36.141 1.00 93.38 198 GLY A CA 1
ATOM 1489 C C . GLY A 1 198 ? -30.282 3.345 36.674 1.00 93.38 198 GLY A C 1
ATOM 1490 O O . GLY A 1 198 ? -31.376 3.677 37.120 1.00 93.38 198 GLY A O 1
ATOM 1491 N N . VAL A 1 199 ? -29.855 2.081 36.690 1.00 93.44 199 VAL A N 1
ATOM 1492 C CA . VAL A 1 199 ? -30.623 0.949 37.226 1.00 93.44 199 VAL A CA 1
ATOM 1493 C C . VAL A 1 199 ? -30.842 1.114 38.724 1.00 93.44 199 VAL A C 1
ATOM 1495 O O . VAL A 1 199 ? -31.975 0.975 39.167 1.00 93.44 199 VAL A O 1
ATOM 1498 N N . SER A 1 200 ? -29.816 1.489 39.495 1.00 93.31 200 SER A N 1
ATOM 1499 C CA . SER A 1 200 ? -29.962 1.751 40.934 1.00 93.31 200 SER A CA 1
ATOM 1500 C C . SER A 1 200 ? -31.030 2.809 41.203 1.00 93.31 200 SER A C 1
ATOM 1502 O O . SER A 1 200 ? -31.895 2.592 42.040 1.00 93.31 200 SER A O 1
ATOM 1504 N N . ARG A 1 201 ? -31.045 3.912 40.438 1.00 93.56 201 ARG A N 1
ATOM 1505 C CA . ARG A 1 201 ? -32.084 4.949 40.563 1.00 93.56 201 ARG A CA 1
ATOM 1506 C C . ARG A 1 201 ? -33.482 4.441 40.225 1.00 93.56 201 ARG A C 1
ATOM 1508 O O . ARG A 1 201 ? -34.439 4.863 40.863 1.00 93.56 201 ARG A O 1
ATOM 1515 N N . LEU A 1 202 ? -33.614 3.580 39.214 1.00 91.44 202 LEU A N 1
ATOM 1516 C CA . LEU A 1 202 ? -34.904 2.981 38.859 1.00 91.44 202 LEU A CA 1
ATOM 1517 C C . LEU A 1 202 ? -35.390 2.013 39.946 1.00 91.44 202 LEU A C 1
ATOM 1519 O O . LEU A 1 202 ? -36.577 2.008 40.253 1.00 91.44 202 LEU A O 1
ATOM 1523 N N . VAL A 1 203 ? -34.483 1.241 40.552 1.00 92.38 203 VAL A N 1
ATOM 1524 C CA . VAL A 1 203 ? -34.798 0.342 41.673 1.00 92.38 203 VAL A CA 1
ATOM 1525 C C . VAL A 1 203 ? -35.182 1.135 42.923 1.00 92.38 203 VAL A C 1
ATOM 1527 O O . VAL A 1 203 ? -36.179 0.807 43.560 1.00 92.38 203 VAL A O 1
ATOM 1530 N N . ASP A 1 204 ? -34.442 2.196 43.252 1.00 91.75 204 ASP A N 1
ATOM 1531 C CA . ASP A 1 204 ? -34.767 3.075 44.380 1.00 91.75 204 ASP A CA 1
ATOM 1532 C C . ASP A 1 204 ? -36.145 3.731 44.185 1.00 91.75 204 ASP A C 1
ATOM 1534 O O . ASP A 1 204 ? -36.961 3.735 45.106 1.00 91.75 204 ASP A O 1
ATOM 1538 N N . ALA A 1 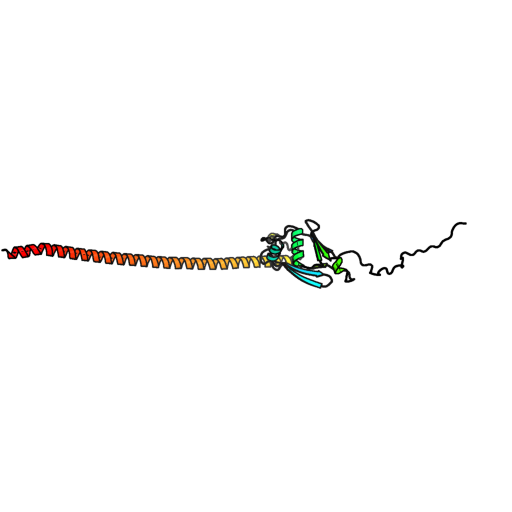205 ? -36.449 4.206 42.970 1.00 90.88 205 ALA A N 1
ATOM 1539 C CA . ALA A 1 205 ? -37.752 4.784 42.639 1.00 90.88 205 ALA A CA 1
ATOM 1540 C C . ALA A 1 205 ? -38.908 3.769 42.760 1.00 90.88 205 ALA A C 1
ATOM 1542 O O . ALA A 1 205 ? -39.960 4.104 43.306 1.00 90.88 205 ALA A O 1
ATOM 1543 N N . ASP A 1 206 ? -38.716 2.528 42.298 1.00 92.81 206 ASP A N 1
ATOM 1544 C CA . ASP A 1 206 ? -39.716 1.455 42.430 1.00 92.81 206 ASP A CA 1
ATOM 1545 C C . ASP A 1 206 ? -39.959 1.099 43.912 1.00 92.81 206 ASP A C 1
ATOM 1547 O O . ASP A 1 206 ? -41.096 0.968 44.373 1.00 92.81 206 ASP A O 1
ATOM 1551 N N . MET A 1 207 ? -38.893 1.051 44.717 1.00 91.94 207 MET A N 1
ATOM 1552 C CA . MET A 1 207 ? -38.991 0.825 46.162 1.00 91.94 207 MET A CA 1
ATOM 1553 C C . MET A 1 207 ? -39.712 1.965 46.899 1.00 91.94 207 MET A C 1
ATOM 1555 O O . MET A 1 207 ? -40.505 1.695 47.809 1.00 91.94 207 MET A O 1
ATOM 1559 N N . GLU A 1 208 ? -39.480 3.225 46.521 1.00 91.62 208 GLU A N 1
ATOM 1560 C CA . GLU A 1 208 ? -40.213 4.378 47.061 1.00 91.62 208 GLU A CA 1
ATOM 1561 C C . GLU A 1 208 ? -41.713 4.304 46.734 1.00 91.62 208 GLU A C 1
ATOM 1563 O O . GLU A 1 208 ? -42.544 4.476 47.634 1.00 91.62 208 GLU A O 1
ATOM 1568 N N . GLU A 1 209 ? -42.081 3.982 45.488 1.00 92.50 209 GLU A N 1
ATOM 1569 C CA . GLU A 1 209 ? -43.484 3.815 45.083 1.00 92.50 209 GLU A CA 1
ATOM 1570 C C . GLU A 1 209 ? -44.155 2.666 45.853 1.00 92.50 209 GLU A C 1
ATOM 1572 O O . GLU A 1 209 ? -45.253 2.825 46.405 1.00 92.50 209 GLU A O 1
ATOM 1577 N N . ALA A 1 210 ? -43.478 1.519 45.961 1.00 91.75 210 ALA A N 1
ATOM 1578 C CA . ALA A 1 210 ? -43.962 0.372 46.720 1.00 91.75 210 ALA A CA 1
ATOM 1579 C C . ALA A 1 210 ? -44.158 0.704 48.213 1.00 91.75 210 ALA A C 1
ATOM 1581 O O . ALA A 1 210 ? -45.181 0.335 48.801 1.00 91.75 210 ALA A O 1
ATOM 1582 N N . SER A 1 211 ? -43.225 1.442 48.823 1.00 91.19 211 SER A N 1
ATOM 1583 C CA . SER A 1 211 ? -43.294 1.882 50.224 1.00 91.19 211 SER A CA 1
ATOM 1584 C C . SER A 1 211 ? -44.437 2.873 50.472 1.00 91.19 211 SER A C 1
ATOM 1586 O O . SER A 1 211 ? -45.207 2.726 51.432 1.00 91.19 211 SER A O 1
ATOM 1588 N N . ALA A 1 212 ? -44.624 3.843 49.570 1.00 94.38 212 ALA A N 1
ATOM 1589 C CA . ALA A 1 212 ? -45.747 4.775 49.618 1.00 94.38 212 ALA A CA 1
ATOM 1590 C C . ALA A 1 212 ? -47.089 4.034 49.502 1.00 94.38 212 ALA A C 1
ATOM 1592 O O . ALA A 1 212 ? -48.023 4.289 50.271 1.00 94.38 212 ALA A O 1
ATOM 1593 N N . ARG A 1 213 ? -47.174 3.053 48.597 1.00 93.81 213 ARG A N 1
ATOM 1594 C CA . ARG A 1 213 ? -48.362 2.212 48.415 1.00 93.81 213 ARG A CA 1
ATOM 1595 C C . ARG A 1 213 ? -48.657 1.344 49.638 1.00 93.81 213 ARG A C 1
ATOM 1597 O O . ARG A 1 213 ? -49.822 1.220 50.023 1.00 93.81 213 ARG A O 1
ATOM 1604 N N . LEU A 1 214 ? -47.630 0.769 50.264 1.00 95.75 214 LEU A N 1
ATOM 1605 C CA . LEU A 1 214 ? -47.766 0.004 51.505 1.00 95.75 214 LEU A CA 1
ATOM 1606 C C . LEU A 1 214 ? -48.274 0.889 52.648 1.00 95.75 214 LEU A C 1
ATOM 1608 O O . LEU A 1 214 ? -49.218 0.508 53.339 1.00 95.75 214 LEU A O 1
ATOM 1612 N N . SER A 1 215 ? -47.703 2.083 52.802 1.00 93.25 215 SER A N 1
ATOM 1613 C CA . SER A 1 215 ? -48.119 3.059 53.816 1.00 93.25 215 SER A CA 1
ATOM 1614 C C . SER A 1 215 ? -49.581 3.465 53.622 1.00 93.25 215 SER A C 1
ATOM 1616 O O . SER A 1 215 ? -50.379 3.388 54.556 1.00 93.25 215 SER A O 1
ATOM 1618 N N . ALA A 1 216 ? -49.982 3.786 52.387 1.00 94.69 216 ALA A N 1
ATOM 1619 C CA . ALA A 1 216 ? -51.374 4.088 52.056 1.00 94.69 216 ALA A CA 1
ATOM 1620 C C . ALA A 1 216 ? -52.317 2.909 52.362 1.00 94.69 216 ALA A C 1
ATOM 1622 O O . ALA A 1 216 ? -53.424 3.104 52.875 1.00 94.69 216 ALA A O 1
ATOM 1623 N N . LEU A 1 217 ? -51.888 1.671 52.088 1.00 94.06 217 LEU A N 1
ATOM 1624 C CA . LEU A 1 217 ? -52.659 0.471 52.407 1.00 94.06 217 LEU A CA 1
ATOM 1625 C C . LEU A 1 217 ? -52.826 0.285 53.922 1.00 94.06 217 LEU A C 1
ATOM 1627 O O . LEU A 1 217 ? -53.931 -0.027 54.367 1.00 94.06 217 LEU A O 1
ATOM 1631 N N . GLN A 1 218 ? -51.768 0.504 54.703 1.00 92.94 218 GLN A N 1
ATOM 1632 C CA . GLN A 1 218 ? -51.802 0.449 56.166 1.00 92.94 218 GLN A CA 1
ATOM 1633 C C . GLN A 1 218 ? -52.725 1.526 56.746 1.00 92.94 218 GLN A C 1
ATOM 1635 O O . GLN A 1 218 ? -53.586 1.208 57.566 1.00 92.94 218 GLN A O 1
ATOM 1640 N N . THR A 1 219 ? -52.637 2.772 56.266 1.00 91.75 219 THR A N 1
ATOM 1641 C CA . THR A 1 219 ? -53.557 3.848 56.669 1.00 91.75 219 THR A CA 1
ATOM 1642 C C . THR A 1 219 ? -55.002 3.477 56.351 1.00 91.75 219 THR A C 1
ATOM 1644 O O . THR A 1 219 ? -55.882 3.622 57.199 1.00 91.75 219 THR A O 1
ATOM 1647 N N . ARG A 1 220 ? -55.264 2.916 55.164 1.00 92.94 220 ARG A N 1
ATOM 1648 C CA . ARG A 1 220 ? -56.603 2.444 54.791 1.00 92.94 220 ARG A CA 1
ATOM 1649 C C . ARG A 1 220 ? -57.108 1.336 55.719 1.00 92.94 220 ARG A C 1
ATOM 1651 O O . ARG A 1 220 ? -58.280 1.347 56.081 1.00 92.94 220 ARG A O 1
ATOM 1658 N N . GLN A 1 221 ? -56.254 0.393 56.117 1.00 92.56 221 GLN A N 1
ATOM 1659 C CA . GLN A 1 221 ? -56.616 -0.660 57.074 1.00 92.56 221 GLN A CA 1
ATOM 1660 C C . GLN A 1 221 ? -56.900 -0.093 58.468 1.00 92.56 221 GLN A C 1
ATOM 1662 O O . GLN A 1 221 ? -57.883 -0.483 59.091 1.00 92.56 221 GLN A O 1
ATOM 1667 N N . GLN A 1 222 ? -56.095 0.859 58.942 1.00 93.19 222 GLN A N 1
ATOM 1668 C CA . GLN A 1 222 ? -56.321 1.513 60.229 1.00 93.19 222 GLN A CA 1
ATOM 1669 C C . GLN A 1 222 ? -57.641 2.294 60.242 1.00 93.19 222 GLN A C 1
ATOM 1671 O O . GLN A 1 222 ? -58.403 2.188 61.202 1.00 93.19 222 GLN A O 1
ATOM 1676 N N . LEU A 1 223 ? -57.959 2.999 59.151 1.00 93.88 223 LEU A N 1
ATOM 1677 C CA . LEU A 1 223 ? -59.259 3.646 58.963 1.00 93.88 223 LEU A CA 1
ATOM 1678 C C . LEU A 1 223 ? -60.404 2.624 58.905 1.00 93.88 223 LEU A C 1
ATOM 1680 O O . LEU A 1 223 ? -61.455 2.863 59.490 1.00 93.88 223 LEU A O 1
ATOM 1684 N N . ALA A 1 224 ? -60.207 1.471 58.259 1.00 92.81 224 ALA A N 1
ATOM 1685 C CA . ALA A 1 224 ? -61.204 0.402 58.227 1.00 92.81 224 ALA A CA 1
ATOM 1686 C C . ALA A 1 224 ? -61.459 -0.203 59.621 1.00 92.81 224 ALA A C 1
ATOM 1688 O O . ALA A 1 224 ? -62.610 -0.442 59.977 1.00 92.81 224 ALA A O 1
ATOM 1689 N N . ILE A 1 225 ? -60.419 -0.405 60.438 1.00 92.06 225 ILE A N 1
ATOM 1690 C CA . ILE A 1 225 ? -60.556 -0.873 61.828 1.00 92.06 225 ILE A CA 1
ATOM 1691 C C . ILE A 1 225 ? -61.279 0.173 62.680 1.00 92.06 225 ILE A C 1
ATOM 1693 O O . ILE A 1 225 ? -62.199 -0.184 63.411 1.00 92.06 225 ILE A O 1
ATOM 1697 N N . GLN A 1 226 ? -60.913 1.455 62.564 1.00 87.62 226 GLN A N 1
ATOM 1698 C CA . GLN A 1 226 ? -61.619 2.536 63.259 1.00 87.62 226 GLN A CA 1
ATOM 1699 C C . GLN A 1 226 ? -63.093 2.595 62.840 1.00 87.62 226 GLN A C 1
ATOM 1701 O O . GLN A 1 226 ? -63.967 2.677 63.698 1.00 87.62 226 GLN A O 1
ATOM 1706 N N . ALA A 1 227 ? -63.392 2.469 61.544 1.00 88.00 227 ALA A N 1
ATOM 1707 C CA . ALA A 1 227 ? -64.764 2.409 61.047 1.00 88.00 227 ALA A CA 1
ATOM 1708 C C . ALA A 1 227 ? -65.534 1.195 61.602 1.00 88.00 227 ALA A C 1
ATOM 1710 O O . ALA A 1 227 ? -66.694 1.335 61.985 1.00 88.00 227 ALA A O 1
ATOM 1711 N N . LEU A 1 228 ? -64.895 0.023 61.714 1.00 86.81 228 LEU A N 1
ATOM 1712 C CA . LEU A 1 228 ? -65.485 -1.167 62.341 1.00 86.81 228 LEU A CA 1
ATOM 1713 C C . LEU A 1 228 ? -65.721 -0.984 63.847 1.00 86.81 228 LEU A C 1
ATOM 1715 O O . LEU A 1 228 ? -66.760 -1.407 64.348 1.00 86.81 228 LEU A O 1
ATOM 1719 N N . GLN A 1 229 ? -64.799 -0.348 64.576 1.00 85.06 229 GLN A N 1
ATOM 1720 C CA . GLN A 1 229 ? -64.978 -0.017 65.995 1.00 85.06 229 GLN A CA 1
ATOM 1721 C C . GLN A 1 229 ? -66.152 0.948 66.189 1.00 85.06 229 GLN A C 1
ATOM 1723 O O . GLN A 1 229 ? -67.054 0.653 66.969 1.00 85.06 229 GLN A O 1
ATOM 1728 N N . ILE A 1 230 ? -66.212 2.028 65.401 1.00 81.94 230 ILE A N 1
ATOM 1729 C CA . ILE A 1 230 ? -67.335 2.979 65.404 1.00 81.94 230 ILE A CA 1
ATOM 1730 C C . ILE A 1 230 ? -68.650 2.260 65.071 1.00 81.94 230 ILE A C 1
ATOM 1732 O O . ILE A 1 230 ? -69.658 2.474 65.745 1.00 81.94 230 ILE A O 1
ATOM 1736 N N . SER A 1 231 ? -68.651 1.368 64.076 1.00 82.50 231 SER A N 1
ATOM 1737 C CA . SER A 1 231 ? -69.829 0.577 63.704 1.00 82.50 231 SER A CA 1
ATOM 1738 C C . SER A 1 231 ? -70.262 -0.413 64.789 1.00 82.50 231 SER A C 1
ATOM 1740 O O . SER A 1 231 ? -71.450 -0.706 64.878 1.00 82.50 231 SER A O 1
ATOM 1742 N N . ASN A 1 232 ? -69.339 -0.945 65.594 1.00 77.69 232 ASN A N 1
ATOM 1743 C CA . ASN A 1 232 ? -69.650 -1.855 66.701 1.00 77.69 232 ASN A CA 1
ATOM 1744 C C . ASN A 1 232 ? -70.074 -1.120 67.980 1.00 77.69 232 ASN A C 1
ATOM 1746 O O . ASN A 1 232 ? -70.809 -1.688 68.790 1.00 77.69 232 ASN A O 1
ATOM 1750 N N . ASP A 1 233 ? -69.636 0.124 68.171 1.00 77.50 233 ASP A N 1
ATOM 1751 C CA . ASP A 1 233 ? -70.012 0.933 69.332 1.00 77.50 233 ASP A CA 1
ATOM 1752 C C . ASP A 1 233 ? -71.298 1.741 69.100 1.00 77.50 233 ASP A C 1
ATOM 1754 O O . ASP A 1 233 ? -72.083 1.903 70.032 1.00 77.50 233 ASP A O 1
ATOM 1758 N N . SER A 1 234 ? -71.602 2.144 67.860 1.00 72.94 234 SER A N 1
ATOM 1759 C CA . SER A 1 234 ? -72.837 2.881 67.526 1.00 72.94 234 SER A CA 1
ATOM 1760 C C . SER A 1 234 ? -74.137 2.175 67.980 1.00 72.94 234 SER A C 1
ATOM 1762 O O . SER A 1 234 ? -75.000 2.845 68.552 1.00 72.94 234 SER A O 1
ATOM 1764 N N . PRO A 1 235 ? -74.307 0.842 67.827 1.00 70.00 235 PRO A N 1
ATOM 1765 C CA . PRO A 1 235 ? -75.481 0.123 68.331 1.00 70.00 235 PRO A CA 1
ATOM 1766 C C . PRO A 1 235 ? -75.545 0.050 69.865 1.00 70.00 235 PRO A C 1
ATOM 1768 O O . PRO A 1 235 ? -76.638 0.014 70.427 1.00 70.00 235 PRO A O 1
ATOM 1771 N N . LYS A 1 236 ? -74.396 0.043 70.561 1.00 66.06 236 LYS A N 1
ATOM 1772 C CA . LYS A 1 236 ? -74.337 -0.017 72.034 1.00 66.06 236 LYS A CA 1
ATOM 1773 C C . LYS A 1 236 ? -74.790 1.296 72.669 1.00 66.06 236 LYS A C 1
ATOM 1775 O O . LYS A 1 236 ? -75.520 1.267 73.654 1.00 66.06 236 LYS A O 1
ATOM 1780 N N . THR A 1 237 ? -74.414 2.428 72.076 1.00 66.56 237 THR A N 1
ATOM 1781 C CA . THR A 1 237 ? -74.891 3.759 72.487 1.00 66.56 237 THR A CA 1
ATOM 1782 C C . THR A 1 237 ? -76.395 3.910 72.248 1.00 66.56 237 THR A C 1
ATOM 1784 O O . THR A 1 237 ? -77.090 4.544 73.031 1.00 66.56 237 THR A O 1
ATOM 1787 N N . LEU A 1 238 ? -76.924 3.280 71.194 1.00 62.03 238 LEU A N 1
ATOM 1788 C CA . LEU A 1 238 ? -78.366 3.192 70.947 1.00 62.03 238 LEU A CA 1
ATOM 1789 C C . LEU A 1 238 ? -79.081 2.345 72.012 1.00 62.03 238 LEU A C 1
ATOM 1791 O O . LEU A 1 238 ? -80.118 2.759 72.515 1.00 62.03 238 LEU A O 1
ATOM 1795 N N . LEU A 1 239 ? -78.519 1.201 72.412 1.00 62.06 239 LEU A N 1
ATOM 1796 C CA . LEU A 1 239 ? -79.079 0.351 73.472 1.00 62.06 239 LEU A CA 1
ATOM 1797 C C . LEU A 1 239 ? -79.056 1.008 74.862 1.00 62.06 239 LEU A C 1
ATOM 1799 O O . LEU A 1 239 ? -79.953 0.748 75.657 1.00 62.06 239 LEU A O 1
ATOM 1803 N N . SER A 1 240 ? -78.091 1.886 75.161 1.00 65.56 240 SER A N 1
ATOM 1804 C CA . SER A 1 240 ? -78.082 2.628 76.432 1.00 65.56 240 SER A CA 1
ATOM 1805 C C . SER A 1 240 ? -79.137 3.736 76.511 1.00 65.56 240 SER A C 1
ATOM 1807 O O . SER A 1 240 ? -79.355 4.263 77.592 1.00 65.56 240 SER A O 1
ATOM 1809 N N . LEU A 1 241 ? -79.760 4.117 75.389 1.00 61.44 241 LEU A N 1
ATOM 1810 C CA . LEU A 1 241 ? -80.841 5.113 75.336 1.00 61.44 241 LEU A CA 1
ATOM 1811 C C . LEU A 1 241 ? -82.240 4.490 75.475 1.00 61.44 241 LEU A C 1
ATOM 1813 O O . LEU A 1 241 ? -83.224 5.220 75.565 1.00 61.44 241 LEU A O 1
ATOM 1817 N N . PHE A 1 242 ? -82.333 3.157 75.483 1.00 66.31 242 PHE A N 1
ATOM 1818 C CA . PHE A 1 242 ? -83.577 2.410 75.701 1.00 66.31 242 PHE A CA 1
ATOM 1819 C C . PHE A 1 242 ? -83.654 1.747 77.089 1.00 66.31 242 PHE A C 1
ATOM 1821 O O . PHE A 1 242 ? -84.603 1.006 77.342 1.00 66.31 242 PHE A O 1
ATOM 1828 N N . ASN A 1 243 ? -82.686 2.030 77.969 1.00 50.47 243 ASN A N 1
ATOM 1829 C CA . ASN A 1 243 ? -82.690 1.657 79.387 1.00 50.47 243 ASN A CA 1
ATOM 1830 C C . ASN A 1 243 ? -82.894 2.886 80.274 1.00 50.47 243 ASN A C 1
ATOM 1832 O O . ASN A 1 243 ? -82.292 3.936 79.959 1.00 50.47 243 ASN A O 1
#

Solvent-accessible surface area (backbone atoms only — not comparable to full-atom values): 14320 Å² total; per-residue (Å²): 140,82,89,82,87,86,85,78,94,67,98,68,86,85,82,64,98,64,73,84,77,60,98,68,76,92,72,59,33,69,43,76,42,83,46,74,70,47,67,42,47,86,94,30,38,43,35,32,31,40,36,45,70,92,44,76,45,78,49,71,47,36,27,64,55,47,11,66,70,71,76,50,88,72,21,67,36,78,44,19,60,52,46,21,50,46,50,44,68,70,65,68,51,93,51,53,46,57,40,40,88,47,79,49,25,31,36,39,29,49,33,63,88,65,61,68,81,67,88,65,90,62,47,62,49,78,44,74,78,45,57,80,52,77,73,79,81,78,72,56,83,87,72,71,50,59,86,86,39,61,90,46,48,69,59,54,50,52,49,50,53,53,52,49,52,50,54,50,52,50,50,50,51,50,49,53,49,50,54,50,51,49,53,52,51,52,52,50,51,55,50,49,56,50,48,53,54,50,50,50,52,54,52,53,50,51,51,50,53,50,49,53,53,49,51,53,50,50,53,51,49,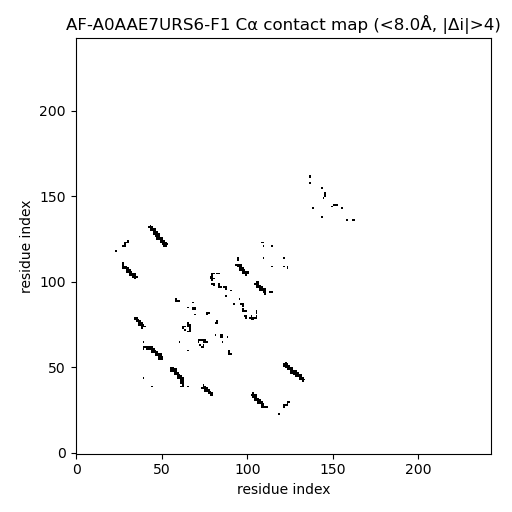52,50,49,51,50,51,50,49,52,61,63,46,53,60,52,60,53,54,60,71,76,104

pLDDT: mean 79.91, std 16.91, range [30.66, 97.75]

Foldseek 3Di:
DDDDDDDDPDPDPPDDVPPPPDPDDPDWAKDKDFDDKDAFDPPKKWWKWKDKQNDIDIWIDGLVLLCVQQVHNGRIDHWLQSVQSSVCVGVVDPQWDWDDPDRTMIMITGRCVPPVVPPDDIYIDMDDGDMPQDPDLPDDPVVDDCPVPVVCVVVNVVSVVSVVVVVVVVVVVVVVVVVVVVVVVVVVVVVVVVVVVVVVVVVVVVVVVVVVVVVVVVVVVVVVVVVVVCVVVVVVVVVVVVD